Protein AF-A0A3R7ASJ8-F1 (afdb_monomer)

InterPro domains:
  IPR029063 S-adenosyl-L-methionine-dependent methyltransferase superfamily [SSF53335] (24-170)
  IPR050602 Malonyl-ACP O-Methyltransferase [PTHR13090] (105-244)

Sequence (247 aa):
MKRTQKNNVAALADSKEFEYLREEVAKRLVDRLQDIDRDFPSALDLGAGSGHVFKSLAQDAGLGGITHLVQMEAAERLLLRDADTDEDKQLVANCTALDHIYVSAFILADQERQGGIMPHISPFLNVPDTGNLLQGAGFSLPTVDTDYITVEYPNAFSVMEHLRGMGENHAPFAPSSGHVSRDVLLATAAIYQAMFGNEDGSVPVTFQVIYFIGWSPHQSQQKPKARGSATVSLKDLPTVHHSCQRK

Radius of gyration: 22.45 Å; Cα contacts (8 Å, |Δi|>4): 337; chains: 1; bounding box: 50×42×69 Å

Structure (mmCIF, N/CA/C/O backbone):
data_AF-A0A3R7ASJ8-F1
#
_entry.id   AF-A0A3R7ASJ8-F1
#
loop_
_atom_site.group_PDB
_atom_site.id
_atom_site.type_symbol
_atom_site.label_atom_id
_atom_site.label_alt_id
_atom_site.label_comp_id
_atom_site.label_asym_id
_atom_site.label_entity_id
_atom_site.label_seq_id
_atom_site.pdbx_PDB_ins_code
_atom_site.Cartn_x
_atom_site.Cartn_y
_atom_site.Cartn_z
_atom_site.occupancy
_atom_site.B_iso_or_equiv
_atom_site.auth_seq_id
_atom_site.auth_comp_id
_atom_site.auth_asym_id
_atom_site.auth_atom_id
_atom_site.pdbx_PDB_model_num
ATOM 1 N N . MET A 1 1 ? 10.922 7.883 13.248 1.00 73.00 1 MET A N 1
ATOM 2 C CA . MET A 1 1 ? 9.596 7.450 13.741 1.00 73.00 1 MET A CA 1
ATOM 3 C C . MET A 1 1 ? 9.019 6.282 12.934 1.00 73.00 1 MET A C 1
ATOM 5 O O . MET A 1 1 ? 8.959 5.204 13.508 1.00 73.00 1 MET A O 1
ATOM 9 N N . LYS A 1 2 ? 8.716 6.408 11.624 1.00 78.81 2 LYS A N 1
ATOM 10 C CA . LYS A 1 2 ? 8.230 5.277 10.782 1.00 78.81 2 LYS A CA 1
ATOM 11 C C . LYS A 1 2 ? 9.078 3.989 10.882 1.00 78.81 2 LYS A C 1
ATOM 13 O O . LYS A 1 2 ? 8.510 2.930 11.125 1.00 78.81 2 LYS A O 1
ATOM 18 N N . ARG A 1 3 ? 10.424 4.072 10.825 1.00 82.31 3 ARG A N 1
ATOM 19 C CA . ARG A 1 3 ? 11.338 2.922 11.083 1.00 82.31 3 ARG A CA 1
ATOM 20 C C . ARG A 1 3 ? 11.004 2.189 12.386 1.00 82.31 3 ARG A C 1
ATOM 22 O O . ARG A 1 3 ? 10.956 0.968 12.406 1.00 82.31 3 ARG A O 1
ATOM 29 N N . THR A 1 4 ? 10.758 2.930 13.466 1.00 83.88 4 THR A N 1
ATOM 30 C CA . THR A 1 4 ? 10.419 2.378 14.784 1.00 83.88 4 THR A CA 1
ATOM 31 C C . THR A 1 4 ? 9.052 1.696 14.771 1.00 83.88 4 THR A C 1
ATOM 33 O O . THR A 1 4 ? 8.928 0.601 15.297 1.00 83.88 4 THR A O 1
ATOM 36 N N . GLN A 1 5 ? 8.041 2.298 14.134 1.00 83.00 5 GLN A N 1
ATOM 37 C CA . GLN A 1 5 ? 6.698 1.710 14.025 1.00 83.00 5 GLN A CA 1
ATOM 38 C C . GLN A 1 5 ? 6.725 0.375 13.268 1.00 83.00 5 GLN A C 1
ATOM 40 O O . GLN A 1 5 ? 6.252 -0.627 13.797 1.00 83.00 5 GLN A O 1
ATOM 45 N N . LYS A 1 6 ? 7.365 0.334 12.092 1.00 83.31 6 LYS A N 1
ATOM 46 C CA . LYS A 1 6 ? 7.562 -0.903 11.318 1.00 83.31 6 LYS A CA 1
ATOM 47 C C . LYS A 1 6 ? 8.409 -1.949 12.071 1.00 83.31 6 LYS A C 1
ATOM 49 O O . LYS A 1 6 ? 8.039 -3.116 12.100 1.00 83.31 6 LYS A O 1
ATOM 54 N N . ASN A 1 7 ? 9.491 -1.543 12.749 1.00 84.69 7 ASN A N 1
ATOM 55 C CA . ASN A 1 7 ? 10.301 -2.447 13.587 1.00 84.69 7 ASN A CA 1
ATOM 56 C C . ASN A 1 7 ? 9.540 -3.009 14.803 1.00 84.69 7 ASN A C 1
ATOM 58 O O . ASN A 1 7 ? 9.908 -4.074 15.296 1.00 84.69 7 ASN A O 1
ATOM 62 N N . ASN A 1 8 ? 8.539 -2.288 15.319 1.00 87.25 8 ASN A N 1
ATOM 63 C CA . ASN A 1 8 ? 7.680 -2.764 16.404 1.00 87.25 8 ASN A CA 1
ATOM 64 C C . ASN A 1 8 ? 6.630 -3.748 15.875 1.00 87.25 8 ASN A C 1
ATOM 66 O O . ASN A 1 8 ? 6.397 -4.771 16.505 1.00 87.25 8 ASN A O 1
ATOM 70 N N . VAL A 1 9 ? 6.054 -3.468 14.701 1.00 86.56 9 VAL A N 1
ATOM 71 C CA . VAL A 1 9 ? 5.153 -4.385 13.985 1.00 86.56 9 VAL A CA 1
ATOM 72 C C . VAL A 1 9 ? 5.829 -5.717 13.679 1.00 86.56 9 VAL A C 1
ATOM 74 O O . VAL A 1 9 ? 5.259 -6.759 13.967 1.00 86.56 9 VAL A O 1
ATOM 77 N N . ALA A 1 10 ? 7.074 -5.703 13.199 1.00 83.88 10 ALA A N 1
ATOM 78 C CA . ALA A 1 10 ? 7.834 -6.925 12.929 1.00 83.88 10 ALA A CA 1
ATOM 79 C C . ALA A 1 10 ? 8.085 -7.807 14.173 1.00 83.88 10 ALA A C 1
ATOM 81 O O . ALA A 1 10 ? 8.460 -8.965 14.029 1.00 83.88 10 ALA A O 1
ATOM 82 N N . ALA A 1 11 ? 7.896 -7.266 15.384 1.00 86.38 11 ALA A N 1
ATOM 83 C CA . ALA A 1 11 ? 8.018 -7.989 16.649 1.00 86.38 11 ALA A CA 1
ATOM 84 C C . ALA A 1 11 ? 6.667 -8.491 17.209 1.00 86.38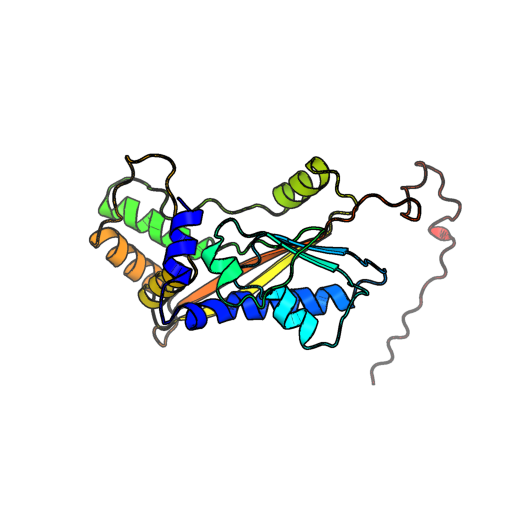 11 ALA A C 1
ATOM 86 O O . ALA A 1 11 ? 6.649 -9.095 18.282 1.00 86.38 11 ALA A O 1
ATOM 87 N N . LEU A 1 12 ? 5.547 -8.236 16.521 1.00 87.12 12 LEU A N 1
ATOM 88 C CA . LEU A 1 12 ? 4.237 -8.788 16.869 1.00 87.12 12 LEU A CA 1
ATOM 89 C C . LEU A 1 12 ? 4.141 -10.254 16.411 1.00 87.12 12 LEU A C 1
ATOM 91 O O . LEU A 1 12 ? 4.562 -10.598 15.302 1.00 87.12 12 LEU A O 1
ATOM 95 N N . ALA A 1 13 ? 3.583 -11.119 17.263 1.00 84.19 13 ALA A N 1
ATOM 96 C CA . ALA A 1 13 ? 3.477 -12.560 17.001 1.00 84.19 13 ALA A CA 1
ATOM 97 C C . ALA A 1 13 ? 2.525 -12.879 15.831 1.00 84.19 13 ALA A C 1
ATOM 99 O O . ALA A 1 13 ? 2.773 -13.790 15.047 1.00 84.19 13 ALA A O 1
ATOM 100 N N . ASP A 1 14 ? 1.484 -12.065 15.701 1.00 87.19 14 ASP A N 1
ATOM 101 C CA . ASP A 1 14 ? 0.441 -12.017 14.677 1.00 87.19 14 ASP A CA 1
ATOM 102 C C . ASP A 1 14 ? 0.830 -11.165 13.450 1.00 87.19 14 ASP A C 1
ATOM 104 O O . ASP A 1 14 ? 0.030 -10.989 12.538 1.00 87.19 14 ASP A O 1
ATOM 108 N N . SER A 1 15 ? 2.072 -10.659 13.361 1.00 83.62 15 SER A N 1
ATOM 109 C CA . SER A 1 15 ? 2.481 -9.707 12.305 1.00 83.62 15 SER A CA 1
ATOM 110 C C . SER A 1 15 ? 2.260 -10.178 10.861 1.00 83.62 15 SER A C 1
ATOM 112 O O . SER A 1 15 ? 2.167 -9.338 9.967 1.00 83.62 15 SER A O 1
ATOM 114 N N . LYS A 1 16 ? 2.160 -11.493 10.624 1.00 83.25 16 LYS A N 1
ATOM 115 C CA . LYS A 1 16 ? 1.872 -12.088 9.307 1.00 83.25 16 LYS A CA 1
ATOM 116 C C . LYS A 1 16 ? 0.404 -11.952 8.893 1.00 83.25 16 LYS A C 1
ATOM 118 O O . LYS A 1 16 ? 0.123 -11.850 7.704 1.00 83.25 16 LYS A O 1
ATOM 123 N N . GLU A 1 17 ? -0.530 -11.876 9.841 1.00 86.25 17 GLU A N 1
ATOM 124 C CA . GLU A 1 17 ? -1.967 -11.741 9.548 1.00 86.25 17 GLU A CA 1
ATOM 125 C C . GLU A 1 17 ? -2.293 -10.401 8.868 1.00 86.25 17 GLU A C 1
ATOM 127 O O . GLU A 1 17 ? -3.239 -10.304 8.090 1.00 86.25 17 GLU A O 1
ATOM 132 N N . PHE A 1 18 ? -1.454 -9.381 9.074 1.00 84.25 18 PHE A N 1
ATOM 133 C CA . PHE A 1 18 ? -1.598 -8.055 8.467 1.00 84.25 18 PHE A CA 1
ATOM 134 C C . PHE A 1 18 ? -0.903 -7.906 7.101 1.00 84.25 18 PHE A C 1
ATOM 136 O O . PHE A 1 18 ? -0.922 -6.820 6.523 1.00 84.25 18 PHE A O 1
ATOM 143 N N . GLU A 1 19 ? -0.275 -8.958 6.566 1.00 83.25 19 GLU A N 1
ATOM 144 C CA . GLU A 1 19 ? 0.537 -8.868 5.342 1.00 83.25 19 GLU A CA 1
ATOM 145 C C . GLU A 1 19 ? -0.196 -9.232 4.048 1.00 83.25 19 GLU A C 1
ATOM 147 O O . GLU A 1 19 ? 0.315 -8.917 2.974 1.00 83.25 19 GLU A O 1
ATOM 152 N N . TYR A 1 20 ? -1.407 -9.795 4.125 1.00 87.69 20 TYR A N 1
ATOM 153 C CA . TYR A 1 20 ? -2.207 -10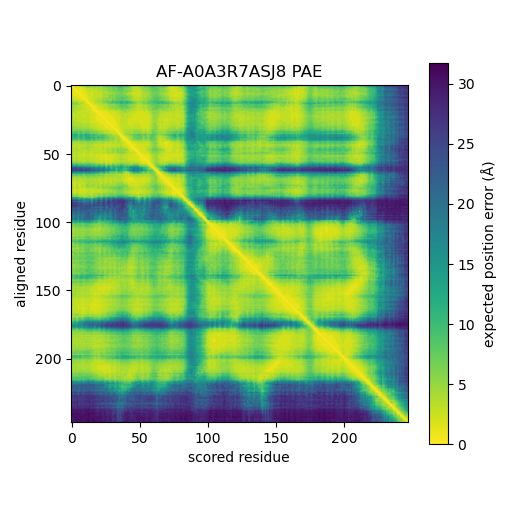.230 2.967 1.00 87.69 20 TYR A CA 1
ATOM 154 C C . TYR A 1 20 ? -2.291 -9.184 1.838 1.00 87.69 20 TYR A C 1
ATOM 156 O O . TYR A 1 20 ? -2.195 -9.528 0.662 1.00 87.69 20 TYR A O 1
ATOM 164 N N . LEU A 1 21 ? -2.410 -7.894 2.180 1.00 86.56 21 LEU A N 1
ATOM 165 C CA . LEU A 1 21 ? -2.448 -6.807 1.201 1.00 86.56 21 LEU A CA 1
ATOM 166 C C . LEU A 1 21 ? -1.102 -6.636 0.481 1.00 86.56 21 LEU A C 1
ATOM 168 O O . LEU A 1 21 ? -1.078 -6.422 -0.726 1.00 86.56 21 LEU A O 1
ATOM 172 N N . ARG A 1 22 ? 0.025 -6.745 1.197 1.00 84.81 22 ARG A N 1
ATOM 173 C CA . ARG A 1 22 ? 1.367 -6.664 0.596 1.00 84.81 22 ARG A CA 1
ATOM 174 C C . ARG A 1 22 ? 1.671 -7.889 -0.263 1.00 84.81 22 ARG A C 1
ATOM 176 O O . ARG A 1 22 ? 2.337 -7.747 -1.283 1.00 84.81 22 ARG A O 1
ATOM 183 N N . GLU A 1 23 ? 1.159 -9.060 0.107 1.00 85.56 23 GLU A N 1
ATOM 184 C CA . GLU A 1 23 ? 1.250 -10.273 -0.714 1.00 85.56 23 GLU A CA 1
ATOM 185 C C . GLU A 1 23 ? 0.422 -10.169 -2.001 1.00 85.56 23 GLU A C 1
ATOM 187 O O . GLU A 1 23 ? 0.916 -10.513 -3.072 1.00 85.56 23 GLU A O 1
ATOM 192 N N . GLU A 1 24 ? -0.808 -9.656 -1.926 1.00 87.31 24 GLU A N 1
ATOM 193 C CA . GLU A 1 24 ? -1.658 -9.400 -3.098 1.00 87.31 24 GLU A CA 1
ATOM 194 C C . GLU A 1 24 ? -1.024 -8.368 -4.045 1.00 87.31 24 GLU A C 1
ATOM 196 O O . GLU A 1 24 ? -0.948 -8.584 -5.255 1.00 87.31 24 GLU A O 1
ATOM 201 N N . VAL A 1 25 ? -0.482 -7.277 -3.494 1.00 86.81 25 VAL A N 1
ATOM 202 C CA . VAL A 1 25 ? 0.275 -6.268 -4.253 1.00 86.81 25 VAL A CA 1
ATOM 203 C C . VAL A 1 25 ? 1.530 -6.862 -4.898 1.00 86.81 25 VAL A C 1
ATOM 205 O O . VAL A 1 25 ? 1.834 -6.537 -6.044 1.00 86.81 25 VAL A O 1
ATOM 208 N N . ALA A 1 26 ? 2.253 -7.744 -4.202 1.00 84.56 26 ALA A N 1
ATOM 209 C CA . ALA A 1 26 ? 3.431 -8.406 -4.756 1.00 84.56 26 ALA A CA 1
ATOM 210 C C . ALA A 1 26 ? 3.075 -9.331 -5.930 1.00 84.56 26 ALA A C 1
ATOM 212 O O . ALA A 1 26 ? 3.748 -9.266 -6.956 1.00 84.56 26 ALA A O 1
ATOM 213 N N . LYS A 1 27 ? 1.993 -10.115 -5.827 1.00 85.44 27 LYS A N 1
ATOM 214 C CA . LYS A 1 27 ? 1.505 -10.972 -6.924 1.00 85.44 27 LYS A CA 1
ATOM 215 C C . LYS A 1 27 ? 1.146 -10.153 -8.162 1.00 85.44 27 LYS A C 1
ATOM 217 O O . LYS A 1 27 ? 1.620 -10.457 -9.250 1.00 85.44 27 LYS A O 1
ATOM 222 N N . ARG A 1 28 ? 0.379 -9.068 -7.991 1.00 86.50 28 ARG A N 1
ATOM 223 C CA . ARG A 1 28 ? 0.014 -8.153 -9.090 1.00 86.50 28 ARG A CA 1
ATOM 224 C C . ARG A 1 28 ? 1.222 -7.456 -9.707 1.00 86.50 28 ARG A C 1
ATOM 226 O O . ARG A 1 28 ? 1.245 -7.241 -10.913 1.00 86.50 28 ARG A O 1
ATOM 233 N N . LEU A 1 29 ? 2.229 -7.108 -8.905 1.00 83.81 29 LEU A N 1
ATOM 234 C CA . LEU A 1 29 ? 3.486 -6.582 -9.430 1.00 83.81 29 LEU A CA 1
ATOM 235 C C . LEU A 1 29 ? 4.223 -7.641 -10.262 1.00 83.81 29 LEU A C 1
ATOM 237 O O . LEU A 1 29 ? 4.677 -7.317 -11.352 1.00 83.81 29 LEU A O 1
ATOM 241 N N . VAL A 1 30 ? 4.321 -8.889 -9.790 1.00 80.75 30 VAL A N 1
ATOM 242 C CA . VAL A 1 30 ? 4.977 -9.978 -10.537 1.00 80.75 30 VAL A CA 1
ATOM 243 C C . VAL A 1 30 ? 4.252 -10.289 -11.845 1.00 80.75 30 VAL A C 1
ATOM 245 O O . VAL A 1 30 ? 4.917 -10.404 -12.867 1.00 80.75 30 VAL A O 1
ATOM 248 N N . ASP A 1 31 ? 2.920 -10.339 -11.843 1.00 82.44 31 ASP A N 1
ATOM 249 C CA . ASP A 1 31 ? 2.090 -10.482 -13.048 1.00 82.44 31 ASP A CA 1
ATOM 250 C C . ASP A 1 31 ? 2.413 -9.378 -14.078 1.00 82.44 31 ASP A C 1
ATOM 252 O O . ASP A 1 31 ? 2.842 -9.662 -15.195 1.00 82.44 31 ASP A O 1
ATOM 256 N N . ARG A 1 32 ? 2.400 -8.105 -13.654 1.00 80.44 32 ARG A N 1
ATOM 257 C CA . ARG A 1 32 ? 2.783 -6.952 -14.497 1.00 80.44 32 ARG A CA 1
ATOM 258 C C . ARG A 1 32 ? 4.242 -6.968 -14.969 1.00 80.44 32 ARG A C 1
ATOM 260 O O . ARG A 1 32 ? 4.552 -6.337 -15.977 1.00 80.44 32 ARG A O 1
ATOM 267 N N . LEU A 1 33 ? 5.153 -7.639 -14.258 1.00 77.44 33 LEU A N 1
ATOM 268 C CA . LEU A 1 33 ? 6.543 -7.817 -14.700 1.00 77.44 33 LEU A CA 1
ATOM 269 C C . LEU A 1 33 ? 6.665 -8.867 -15.821 1.00 77.44 33 LEU A C 1
ATOM 271 O O . LEU A 1 33 ? 7.632 -8.797 -16.578 1.00 77.44 33 LEU A O 1
ATOM 275 N N . GLN A 1 34 ? 5.710 -9.797 -15.968 1.00 75.88 34 GLN A N 1
ATOM 276 C CA . GLN A 1 34 ? 5.692 -10.782 -17.064 1.00 75.88 34 GLN A CA 1
ATOM 277 C C . GLN A 1 34 ? 5.370 -10.144 -18.420 1.00 75.88 34 GLN A C 1
ATOM 279 O O . GLN A 1 34 ? 5.918 -10.565 -19.437 1.00 75.88 34 GLN A O 1
ATOM 284 N N . ASP A 1 35 ? 4.543 -9.095 -18.433 1.00 76.06 35 ASP A N 1
ATOM 285 C CA . ASP A 1 35 ? 4.180 -8.338 -19.641 1.00 76.06 35 ASP A CA 1
ATOM 286 C C . ASP A 1 35 ? 5.341 -7.498 -20.220 1.00 76.06 35 ASP A C 1
ATOM 288 O O . ASP A 1 35 ? 5.222 -6.896 -21.294 1.00 76.06 35 ASP A O 1
ATOM 292 N N . ILE A 1 36 ? 6.477 -7.415 -19.520 1.00 74.62 36 ILE A N 1
ATOM 293 C CA . ILE A 1 36 ? 7.623 -6.599 -19.926 1.00 74.62 36 ILE A CA 1
ATOM 294 C C . ILE A 1 36 ? 8.529 -7.390 -20.879 1.00 74.62 36 ILE A C 1
ATOM 296 O O . ILE A 1 36 ? 9.395 -8.151 -20.456 1.00 74.62 36 ILE A O 1
ATOM 300 N N . ASP A 1 37 ? 8.390 -7.123 -22.181 1.00 69.6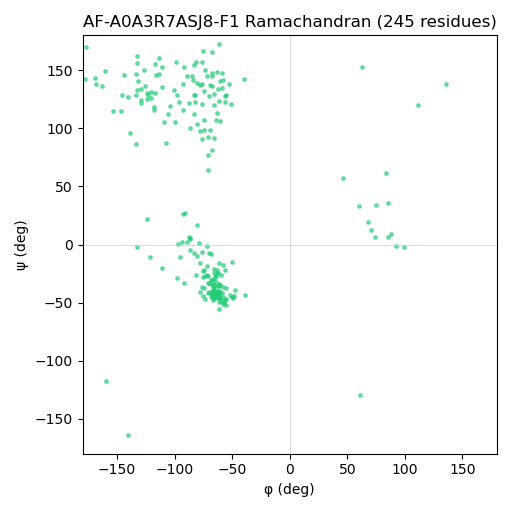9 37 ASP A N 1
ATOM 301 C CA . ASP A 1 37 ? 9.254 -7.642 -23.259 1.00 69.69 37 ASP A CA 1
ATOM 302 C C . ASP A 1 37 ? 10.661 -6.998 -23.246 1.00 69.69 37 ASP A C 1
ATOM 304 O O . ASP A 1 37 ? 11.042 -6.214 -24.125 1.00 69.69 37 ASP A O 1
ATOM 308 N N . ARG A 1 38 ? 11.425 -7.243 -22.173 1.00 70.00 38 ARG A N 1
ATOM 309 C CA . ARG A 1 38 ? 12.811 -6.787 -22.006 1.00 70.00 38 ARG A CA 1
ATOM 310 C C . ARG A 1 38 ? 13.526 -7.564 -20.902 1.00 70.00 38 ARG A C 1
ATOM 312 O O . ARG A 1 38 ? 13.008 -7.659 -19.801 1.00 70.00 38 ARG A O 1
ATOM 319 N N . ASP A 1 39 ? 14.770 -7.972 -21.146 1.00 69.06 39 ASP A N 1
ATOM 320 C CA . ASP A 1 39 ? 15.631 -8.549 -20.106 1.00 69.06 39 ASP A CA 1
ATOM 321 C C . ASP A 1 39 ? 16.157 -7.481 -19.126 1.00 69.06 39 ASP A C 1
ATOM 323 O O . ASP A 1 39 ? 16.709 -6.450 -19.539 1.00 69.06 39 ASP A O 1
ATOM 327 N N . PHE A 1 40 ? 16.057 -7.745 -17.819 1.00 73.25 40 PHE A N 1
ATOM 328 C CA . PHE A 1 40 ? 16.688 -6.944 -16.761 1.00 73.25 40 PHE A CA 1
ATOM 329 C C . PHE A 1 40 ? 17.283 -7.841 -15.662 1.00 73.25 40 PHE A C 1
ATOM 331 O O . PHE A 1 40 ? 16.593 -8.204 -14.714 1.00 73.25 40 PHE A O 1
ATOM 338 N N . PRO A 1 41 ? 18.593 -8.154 -15.716 1.00 72.69 41 PRO A N 1
ATOM 339 C CA . PRO A 1 41 ? 19.216 -9.076 -14.767 1.00 72.69 41 PRO A CA 1
ATOM 340 C C . PRO A 1 41 ? 19.301 -8.557 -13.324 1.00 72.69 41 PRO A C 1
ATOM 342 O O . PRO A 1 41 ? 19.664 -9.334 -12.445 1.00 72.69 41 PRO A O 1
ATOM 345 N N . SER A 1 42 ? 18.982 -7.289 -13.051 1.00 75.69 42 SER A N 1
ATOM 346 C CA . SER A 1 42 ? 19.097 -6.691 -11.715 1.00 75.69 42 SER A CA 1
ATOM 347 C C . SER A 1 42 ? 17.837 -5.919 -11.315 1.00 75.69 42 SER A C 1
ATOM 349 O O . SER A 1 42 ? 17.327 -5.109 -12.089 1.00 75.69 42 SER A O 1
ATOM 351 N N . ALA A 1 43 ? 17.371 -6.161 -10.087 1.00 78.12 43 ALA A N 1
ATOM 352 C CA . ALA A 1 43 ? 16.150 -5.633 -9.485 1.00 78.12 43 ALA A CA 1
ATOM 353 C C . ALA A 1 43 ? 16.400 -5.080 -8.053 1.00 78.12 43 ALA A C 1
ATOM 355 O O . ALA A 1 43 ? 17.348 -5.474 -7.372 1.00 78.12 43 ALA A O 1
ATOM 356 N N . LEU A 1 44 ? 15.562 -4.153 -7.564 1.00 78.81 44 LEU A N 1
ATOM 357 C CA . LEU A 1 44 ? 15.416 -3.810 -6.138 1.00 78.81 44 LEU A CA 1
ATOM 358 C C . LEU A 1 44 ? 13.965 -3.480 -5.848 1.00 78.81 44 LEU A C 1
ATOM 360 O O . LEU A 1 44 ? 13.268 -2.882 -6.658 1.00 78.81 44 LEU A O 1
ATOM 364 N N . ASP A 1 45 ? 13.591 -3.848 -4.644 1.00 80.31 45 ASP A N 1
ATOM 365 C CA . ASP A 1 45 ? 12.300 -3.727 -4.000 1.00 80.31 45 ASP A CA 1
ATOM 366 C C . ASP A 1 45 ? 12.412 -2.646 -2.899 1.00 80.31 45 ASP A C 1
ATOM 368 O O . ASP A 1 45 ? 13.087 -2.838 -1.880 1.00 80.31 45 ASP A O 1
ATOM 372 N N . LEU A 1 46 ? 11.856 -1.452 -3.146 1.00 79.69 46 LEU A N 1
ATOM 373 C CA . LEU A 1 46 ? 11.838 -0.332 -2.194 1.00 79.69 46 LEU A CA 1
ATOM 374 C C . LEU A 1 46 ? 10.612 -0.459 -1.288 1.00 79.69 46 LEU A C 1
ATOM 376 O O . LEU A 1 46 ? 9.479 -0.401 -1.745 1.00 79.69 46 LEU A O 1
ATOM 380 N N . GLY A 1 47 ? 10.834 -0.540 0.021 1.00 79.38 47 GLY A N 1
ATOM 381 C CA . GLY A 1 47 ? 9.761 -0.850 0.961 1.00 79.38 47 GLY A CA 1
ATOM 382 C C . GLY A 1 47 ? 9.368 -2.327 0.925 1.00 79.38 47 GLY A C 1
ATOM 383 O O . GLY A 1 47 ? 8.203 -2.639 1.153 1.00 79.38 47 GLY A O 1
ATOM 384 N N . ALA A 1 48 ? 10.344 -3.212 0.682 1.00 76.44 48 ALA A N 1
ATOM 385 C CA . ALA A 1 48 ? 10.192 -4.663 0.526 1.00 76.44 48 ALA A CA 1
ATOM 386 C C . ALA A 1 48 ? 9.394 -5.395 1.624 1.00 76.44 48 ALA A C 1
ATOM 388 O O . ALA A 1 48 ? 9.003 -6.554 1.449 1.00 76.44 48 ALA A O 1
ATOM 389 N N . GLY A 1 49 ? 9.160 -4.757 2.776 1.00 84.25 49 GLY A N 1
ATOM 390 C CA . GLY A 1 49 ? 8.490 -5.378 3.912 1.00 84.25 49 GLY A CA 1
ATOM 391 C C . GLY A 1 49 ? 9.287 -6.586 4.394 1.00 84.25 49 GLY A C 1
ATOM 392 O O . GLY A 1 49 ? 10.491 -6.471 4.592 1.00 84.25 49 GLY A O 1
ATOM 393 N N . SER A 1 50 ? 8.623 -7.732 4.546 1.00 82.94 50 SER A N 1
ATOM 394 C CA . SER A 1 50 ? 9.252 -9.027 4.847 1.00 82.94 50 SER A CA 1
ATOM 395 C C . SER A 1 50 ? 9.616 -9.824 3.583 1.00 82.94 50 SER A C 1
ATOM 397 O O . SER A 1 50 ? 9.628 -11.055 3.587 1.00 82.94 50 SER A O 1
ATOM 399 N N . GLY A 1 51 ? 9.870 -9.126 2.474 1.00 81.50 51 GLY A N 1
ATOM 400 C CA . GLY A 1 51 ? 10.347 -9.694 1.216 1.00 81.50 51 GLY A CA 1
ATOM 401 C C . GLY A 1 51 ? 9.258 -10.236 0.285 1.00 81.50 51 GLY A C 1
ATOM 402 O O . GLY A 1 51 ? 9.473 -11.241 -0.389 1.00 81.50 51 GLY A O 1
ATOM 403 N N . HIS A 1 52 ? 8.083 -9.600 0.239 1.00 84.38 52 HIS A N 1
ATOM 404 C CA . HIS A 1 52 ? 6.916 -10.111 -0.502 1.00 84.38 52 HIS A CA 1
ATOM 405 C C . HIS A 1 52 ? 7.173 -10.305 -2.005 1.00 84.38 52 HIS A C 1
ATOM 407 O O . HIS A 1 52 ? 6.780 -11.332 -2.558 1.00 84.38 52 HIS A O 1
ATOM 413 N N . VAL A 1 53 ? 7.863 -9.362 -2.660 1.00 82.50 53 VAL A N 1
ATOM 414 C CA . VAL A 1 53 ? 8.158 -9.447 -4.102 1.00 82.50 53 VAL A CA 1
ATOM 415 C C . VAL A 1 53 ? 9.117 -10.603 -4.392 1.00 82.50 53 VAL A C 1
ATOM 417 O O . VAL A 1 53 ? 8.851 -11.397 -5.288 1.00 82.50 53 VAL A O 1
ATOM 420 N N . PHE A 1 54 ? 10.173 -10.768 -3.585 1.00 81.62 54 PHE A N 1
ATOM 421 C CA . PHE A 1 54 ? 11.086 -11.916 -3.677 1.00 81.62 54 PHE A CA 1
ATOM 422 C C . PHE A 1 54 ? 10.351 -13.254 -3.527 1.00 81.62 54 PHE A C 1
ATOM 424 O O . PHE A 1 54 ? 10.487 -14.131 -4.377 1.00 81.62 54 PHE A O 1
ATOM 431 N N . LYS A 1 55 ? 9.516 -13.390 -2.486 1.00 81.00 55 LYS A N 1
ATOM 432 C CA . LYS A 1 55 ? 8.719 -14.602 -2.233 1.00 81.00 55 LYS A CA 1
ATOM 433 C C . LYS A 1 55 ? 7.790 -14.946 -3.401 1.00 81.00 55 LYS A C 1
ATOM 435 O O . LYS A 1 55 ? 7.612 -16.127 -3.681 1.00 81.00 55 LYS A O 1
ATOM 440 N N . SER A 1 56 ? 7.212 -13.943 -4.067 1.00 81.12 56 SER A N 1
ATOM 441 C CA . SER A 1 56 ? 6.357 -14.142 -5.245 1.00 81.12 56 SER A CA 1
ATOM 442 C C . SER A 1 56 ? 7.179 -14.526 -6.485 1.00 81.12 56 SER A C 1
ATOM 444 O O . SER A 1 56 ? 6.865 -15.516 -7.133 1.00 81.12 56 SER A O 1
ATOM 446 N N . LEU A 1 57 ? 8.286 -13.827 -6.769 1.00 77.06 57 LEU A N 1
ATOM 447 C CA . LEU A 1 57 ? 9.189 -14.144 -7.891 1.00 77.06 57 LEU A CA 1
ATOM 448 C C . LEU A 1 57 ? 9.803 -15.553 -7.795 1.00 77.06 57 LEU A C 1
ATOM 450 O O . LEU A 1 57 ? 10.015 -16.210 -8.815 1.00 77.06 57 LEU A O 1
ATOM 454 N N . ALA A 1 58 ? 10.090 -16.016 -6.575 1.00 71.88 58 ALA A N 1
ATOM 455 C CA . ALA A 1 58 ? 10.655 -17.339 -6.319 1.00 71.88 58 ALA A CA 1
ATOM 456 C C . ALA A 1 58 ? 9.656 -18.489 -6.554 1.00 71.88 58 ALA A C 1
ATOM 458 O O . ALA A 1 58 ? 10.081 -19.604 -6.855 1.00 71.88 58 ALA A O 1
ATOM 459 N N . GLN A 1 59 ? 8.346 -18.237 -6.432 1.00 69.38 59 GLN A N 1
ATOM 460 C CA . GLN A 1 59 ? 7.306 -19.246 -6.678 1.00 69.38 59 GLN A CA 1
ATOM 461 C C . GLN A 1 59 ? 7.124 -19.521 -8.176 1.00 69.38 59 GLN A C 1
ATOM 463 O O . GLN A 1 59 ? 6.993 -20.678 -8.572 1.00 69.38 59 GLN A O 1
ATOM 468 N N . ASP A 1 60 ? 7.219 -18.482 -9.007 1.00 62.78 60 ASP A N 1
ATOM 469 C CA . ASP A 1 60 ? 6.952 -18.553 -10.449 1.00 62.78 60 ASP A CA 1
ATOM 470 C C . ASP A 1 60 ? 8.210 -18.829 -11.306 1.00 62.78 60 ASP A C 1
ATOM 472 O O . ASP A 1 60 ? 8.277 -18.486 -12.485 1.00 62.78 60 ASP A O 1
ATOM 476 N N . ALA A 1 61 ? 9.224 -19.478 -10.724 1.00 54.22 61 ALA A N 1
ATOM 477 C CA . ALA A 1 61 ? 10.420 -19.980 -11.414 1.00 54.22 61 ALA A CA 1
ATOM 478 C C . ALA A 1 61 ? 11.302 -18.931 -12.143 1.00 54.22 61 ALA A C 1
ATOM 480 O O . ALA A 1 61 ? 11.968 -19.263 -13.125 1.00 54.22 61 ALA A O 1
ATOM 481 N N . GLY A 1 62 ? 11.391 -17.698 -11.624 1.00 56.03 62 GLY A N 1
ATOM 482 C CA . GLY A 1 62 ? 12.390 -16.710 -12.069 1.00 56.03 62 GLY A CA 1
ATOM 483 C C . GLY A 1 62 ? 11.996 -15.926 -13.325 1.00 56.03 62 GLY A C 1
ATOM 484 O O . GLY A 1 62 ? 12.676 -15.974 -14.351 1.00 56.03 62 GLY A O 1
ATOM 485 N N . LEU A 1 63 ? 10.892 -15.185 -13.238 1.00 55.97 63 LEU A N 1
ATOM 486 C CA . LEU A 1 63 ? 10.339 -14.386 -14.336 1.00 55.97 63 LEU A CA 1
ATOM 487 C C . LEU A 1 63 ? 11.111 -13.078 -14.609 1.00 55.97 63 LEU A C 1
ATOM 489 O O . LEU A 1 63 ? 11.798 -12.535 -13.744 1.00 55.97 63 LEU A O 1
ATOM 493 N N . GLY A 1 64 ? 10.976 -12.556 -15.835 1.00 56.19 64 GLY A N 1
ATOM 494 C CA . GLY A 1 64 ? 11.537 -11.262 -16.264 1.00 56.19 64 GLY A CA 1
ATOM 495 C C . GLY A 1 64 ? 13.056 -11.235 -16.499 1.00 56.19 64 GLY A C 1
ATOM 496 O O . GLY A 1 64 ? 13.635 -10.171 -16.710 1.00 56.19 64 GLY A O 1
ATOM 497 N N . GLY A 1 65 ? 13.733 -12.387 -16.429 1.00 64.31 65 GLY A N 1
ATOM 498 C CA . GLY A 1 65 ? 15.192 -12.468 -16.574 1.00 64.31 65 GLY A CA 1
ATOM 499 C C . GLY A 1 65 ? 15.974 -11.883 -15.389 1.00 64.31 65 GLY A C 1
ATOM 500 O O . GLY A 1 65 ? 17.189 -11.701 -15.492 1.00 64.31 65 GLY A O 1
ATOM 501 N N . ILE A 1 66 ? 15.302 -11.600 -14.266 1.00 74.19 66 ILE A N 1
ATOM 502 C CA . ILE A 1 66 ? 15.922 -11.103 -13.033 1.00 74.19 66 ILE A CA 1
ATOM 503 C C . ILE A 1 66 ? 16.833 -12.195 -12.463 1.00 74.19 66 ILE A C 1
ATOM 505 O O . ILE A 1 66 ? 16.376 -13.282 -12.123 1.00 74.19 66 ILE A O 1
ATOM 509 N N . THR A 1 67 ? 18.126 -11.895 -12.322 1.00 71.62 67 THR A N 1
ATOM 510 C CA . THR A 1 67 ? 19.112 -12.809 -11.708 1.00 71.62 67 THR A CA 1
ATOM 511 C C . THR A 1 67 ? 19.622 -12.307 -10.361 1.00 71.62 67 THR A C 1
ATOM 513 O O . THR A 1 67 ? 20.111 -13.099 -9.564 1.00 71.62 67 THR A O 1
ATOM 516 N N . HIS A 1 68 ? 19.487 -11.007 -10.095 1.00 73.56 68 HIS A N 1
ATOM 517 C CA . HIS A 1 68 ? 19.899 -10.354 -8.859 1.00 73.56 68 HIS A CA 1
ATOM 518 C C . HIS A 1 68 ? 18.761 -9.447 -8.379 1.00 73.56 68 HIS A C 1
ATOM 520 O O . HIS A 1 68 ? 18.263 -8.625 -9.149 1.00 73.56 68 HIS A O 1
ATOM 526 N N . LEU A 1 69 ? 18.349 -9.573 -7.121 1.00 76.44 69 LEU A N 1
ATOM 527 C CA . LEU A 1 69 ? 17.354 -8.713 -6.481 1.00 76.44 69 LEU A CA 1
ATOM 528 C C . LEU A 1 69 ? 17.945 -8.217 -5.163 1.00 76.44 69 LEU A C 1
ATOM 530 O O . LEU A 1 69 ? 18.429 -9.027 -4.381 1.00 76.44 69 LEU A O 1
ATOM 534 N N . VAL A 1 70 ? 17.837 -6.919 -4.867 1.00 77.75 70 VAL A N 1
ATOM 535 C CA . VAL A 1 70 ? 18.002 -6.445 -3.482 1.00 77.75 70 VAL A CA 1
ATOM 536 C C . VAL A 1 70 ? 16.726 -5.887 -2.909 1.00 77.75 70 VAL A C 1
ATOM 538 O O . VAL A 1 70 ? 15.781 -5.554 -3.611 1.00 77.75 70 VAL A O 1
ATOM 541 N N . GLN A 1 71 ? 16.687 -5.815 -1.594 1.00 80.81 71 GLN A N 1
ATOM 542 C CA . GLN A 1 71 ? 15.507 -5.418 -0.862 1.00 80.81 71 GLN A CA 1
ATOM 543 C C . GLN A 1 71 ? 15.936 -4.325 0.107 1.00 80.81 71 GLN A C 1
ATOM 545 O O . GLN A 1 71 ? 16.868 -4.498 0.891 1.00 80.81 71 GLN A O 1
ATOM 550 N N . MET A 1 72 ? 15.311 -3.155 -0.005 1.00 81.94 72 MET A N 1
ATOM 551 C CA . MET A 1 72 ? 15.584 -2.009 0.853 1.00 81.94 72 MET A CA 1
ATOM 552 C C . MET A 1 72 ? 14.310 -1.680 1.603 1.00 81.94 72 MET A C 1
ATOM 554 O O . MET A 1 72 ? 13.307 -1.279 1.024 1.00 81.94 72 MET A O 1
ATOM 558 N N . GLU A 1 73 ? 14.371 -1.770 2.919 1.00 83.38 73 GLU A N 1
ATOM 559 C CA . GLU A 1 73 ? 13.308 -1.334 3.808 1.00 83.38 73 GLU A CA 1
ATOM 560 C C . GLU A 1 73 ? 13.946 -0.475 4.905 1.00 83.38 73 GLU A C 1
ATOM 562 O O . GLU A 1 73 ? 15.039 -0.754 5.395 1.00 83.38 73 GLU A O 1
ATOM 567 N N . ALA A 1 74 ? 13.272 0.608 5.292 1.00 80.06 74 ALA A N 1
ATOM 568 C CA . ALA A 1 74 ? 13.741 1.493 6.353 1.00 80.06 74 ALA A CA 1
ATOM 569 C C . ALA A 1 74 ? 13.749 0.792 7.724 1.00 80.06 74 ALA A C 1
ATOM 571 O O . ALA A 1 74 ? 14.422 1.243 8.652 1.00 80.06 74 ALA A O 1
ATOM 572 N N . ALA A 1 75 ? 12.977 -0.286 7.861 1.00 82.06 75 ALA A N 1
ATOM 573 C CA . ALA A 1 75 ? 12.839 -1.126 9.040 1.00 82.06 75 ALA A CA 1
ATOM 574 C C . ALA A 1 75 ? 13.521 -2.494 8.871 1.00 82.06 75 ALA A C 1
ATOM 576 O O . ALA A 1 75 ? 12.901 -3.490 8.522 1.00 82.06 75 ALA A O 1
ATOM 577 N N . GLU A 1 76 ? 14.805 -2.524 9.206 1.00 79.56 76 GLU A N 1
ATOM 578 C CA . GLU A 1 76 ? 15.669 -3.707 9.322 1.00 79.56 76 GLU A CA 1
ATOM 579 C C . GLU A 1 76 ? 15.001 -4.954 9.934 1.00 79.56 76 GLU A C 1
ATOM 581 O O . GLU A 1 76 ? 15.152 -6.041 9.390 1.00 79.56 76 GLU A O 1
ATOM 586 N N . ARG A 1 77 ? 14.216 -4.826 11.018 1.00 82.56 77 ARG A N 1
ATOM 587 C CA . ARG A 1 77 ? 13.543 -5.993 11.624 1.00 82.56 77 ARG A CA 1
ATOM 588 C C . ARG A 1 77 ? 12.409 -6.544 10.776 1.00 82.56 77 ARG A C 1
ATOM 590 O O . ARG A 1 77 ? 12.087 -7.711 10.926 1.00 82.56 77 ARG A O 1
ATOM 597 N N . LEU A 1 78 ? 11.778 -5.708 9.952 1.00 82.50 78 LEU A N 1
ATOM 598 C CA . LEU A 1 78 ? 10.737 -6.143 9.027 1.00 82.50 78 LEU A CA 1
ATOM 599 C C . LEU A 1 78 ? 11.376 -6.872 7.840 1.00 82.50 78 LEU A C 1
ATOM 601 O O . LEU A 1 78 ? 10.935 -7.966 7.510 1.00 82.50 78 LEU A O 1
ATOM 605 N N . LEU A 1 79 ? 12.467 -6.310 7.304 1.00 82.06 79 LEU A N 1
ATOM 606 C CA . LEU A 1 79 ? 13.265 -6.900 6.225 1.00 82.06 79 LEU A CA 1
ATOM 607 C C . LEU A 1 79 ? 13.814 -8.280 6.594 1.00 82.06 79 LEU A C 1
ATOM 609 O O . LEU A 1 79 ? 13.623 -9.247 5.867 1.00 82.06 79 LEU A O 1
ATOM 613 N N . LEU A 1 80 ? 14.458 -8.370 7.757 1.00 80.19 80 LEU A N 1
ATOM 614 C CA . LEU A 1 80 ? 15.128 -9.580 8.227 1.00 80.19 80 LEU A CA 1
ATOM 615 C C . LEU A 1 80 ? 14.203 -10.530 9.008 1.00 80.19 80 LEU A C 1
ATOM 617 O O . LEU A 1 80 ? 14.687 -11.510 9.565 1.00 80.19 80 LEU A O 1
ATOM 621 N N . ARG A 1 81 ? 12.886 -10.267 9.080 1.00 80.94 81 ARG A N 1
ATOM 622 C CA . ARG A 1 81 ? 11.949 -11.109 9.854 1.00 80.94 81 ARG A CA 1
ATOM 623 C C . ARG A 1 81 ? 11.860 -12.534 9.304 1.00 80.94 81 ARG A C 1
ATOM 625 O O . ARG A 1 81 ? 11.782 -13.486 10.071 1.00 80.94 81 ARG A O 1
ATOM 632 N N . ASP A 1 82 ? 11.847 -12.638 7.978 1.00 75.12 82 ASP A N 1
ATOM 633 C CA . ASP A 1 82 ? 11.665 -13.879 7.223 1.00 75.12 82 ASP A CA 1
ATOM 634 C C . ASP A 1 82 ? 12.836 -14.119 6.242 1.00 75.12 82 ASP A C 1
ATOM 636 O O . ASP A 1 82 ? 12.659 -14.798 5.234 1.00 75.12 82 ASP A O 1
ATOM 640 N N . ALA A 1 83 ? 14.001 -13.506 6.480 1.00 65.56 83 ALA A N 1
ATOM 641 C CA . ALA A 1 83 ? 15.146 -13.612 5.580 1.00 65.56 83 ALA A CA 1
ATOM 642 C C . ALA A 1 83 ? 15.944 -14.900 5.834 1.00 65.56 83 ALA A C 1
ATOM 644 O O . ALA A 1 83 ? 16.478 -15.092 6.928 1.00 65.56 83 ALA A O 1
ATOM 645 N N . ASP A 1 84 ? 16.090 -15.726 4.798 1.00 57.66 84 ASP A N 1
ATOM 646 C CA . ASP A 1 84 ? 17.197 -16.679 4.706 1.00 57.66 84 ASP A CA 1
ATOM 647 C C . ASP A 1 84 ? 18.474 -15.913 4.312 1.00 57.66 84 ASP A C 1
ATOM 649 O O . ASP A 1 84 ? 18.439 -14.991 3.496 1.00 57.66 84 ASP A O 1
ATOM 653 N N . THR A 1 85 ? 19.604 -16.236 4.941 1.00 40.28 85 THR A N 1
ATOM 654 C CA . T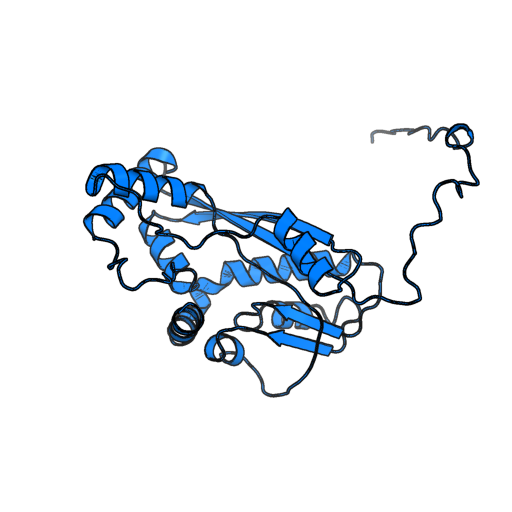HR A 1 85 ? 20.825 -15.419 4.873 1.00 40.28 85 THR A CA 1
ATOM 655 C C . THR A 1 85 ? 21.644 -15.643 3.598 1.00 40.28 85 THR A C 1
ATOM 657 O O . THR A 1 85 ? 22.396 -16.612 3.548 1.00 40.28 85 THR A O 1
ATOM 660 N N . ASP A 1 86 ? 21.579 -14.707 2.647 1.00 38.88 86 ASP A N 1
ATOM 661 C CA . ASP A 1 86 ? 22.671 -14.342 1.720 1.00 38.88 86 ASP A CA 1
ATOM 662 C C . ASP A 1 86 ? 22.418 -12.931 1.119 1.00 38.88 86 ASP A C 1
ATOM 664 O O . ASP A 1 86 ? 21.270 -12.498 1.003 1.00 38.88 86 ASP A O 1
ATOM 668 N N . GLU A 1 87 ? 23.473 -12.166 0.793 1.00 41.78 87 GLU A N 1
ATOM 669 C CA . GLU A 1 87 ? 23.405 -10.708 0.509 1.00 41.78 87 GLU A CA 1
ATOM 670 C C . GLU A 1 87 ? 23.661 -10.302 -0.980 1.00 41.78 87 GLU A C 1
ATOM 672 O O . GLU A 1 87 ? 24.454 -10.947 -1.659 1.00 41.78 87 GLU A O 1
ATOM 677 N N . ASP A 1 88 ? 23.075 -9.153 -1.413 1.00 35.03 88 ASP A N 1
ATOM 678 C CA . ASP A 1 88 ? 23.493 -8.157 -2.465 1.00 35.03 88 ASP A CA 1
ATOM 679 C C . ASP A 1 88 ? 22.765 -7.914 -3.856 1.00 35.03 88 ASP A C 1
ATOM 681 O O . ASP A 1 88 ? 22.816 -8.728 -4.767 1.00 35.03 88 ASP A O 1
ATOM 685 N N . LYS A 1 89 ? 22.292 -6.642 -4.047 1.00 36.00 89 LYS A N 1
ATOM 686 C CA . LYS A 1 89 ? 22.138 -5.683 -5.224 1.00 36.00 89 LYS A CA 1
ATOM 687 C C . LYS A 1 89 ? 21.220 -5.984 -6.481 1.00 36.00 89 LYS A C 1
ATOM 689 O O . LYS A 1 89 ? 21.096 -7.132 -6.856 1.00 36.00 89 LYS A O 1
ATOM 694 N N . GLN A 1 90 ? 20.614 -5.054 -7.290 1.00 28.88 90 GLN A N 1
ATOM 695 C CA . GLN A 1 90 ? 19.946 -3.713 -7.116 1.00 28.88 90 GLN A CA 1
ATOM 696 C C . GLN A 1 90 ? 19.155 -3.136 -8.383 1.00 28.88 90 GLN A C 1
ATOM 698 O O . GLN A 1 90 ? 19.648 -3.246 -9.501 1.00 28.88 90 GLN A O 1
ATOM 703 N N . LEU A 1 91 ? 17.990 -2.445 -8.203 1.00 36.47 91 LEU A N 1
ATOM 704 C CA . LEU A 1 91 ? 17.150 -1.534 -9.090 1.00 36.47 91 LEU A CA 1
ATOM 705 C C . LEU A 1 91 ? 16.161 -0.575 -8.296 1.00 36.47 91 LEU A C 1
ATOM 707 O O . LEU A 1 91 ? 16.723 0.200 -7.536 1.00 36.47 91 LEU A O 1
ATOM 711 N N . VAL A 1 92 ? 14.788 -0.597 -8.387 1.00 34.88 92 VAL A N 1
ATOM 712 C CA . VAL A 1 92 ? 13.745 0.140 -7.542 1.00 34.88 92 VAL A CA 1
ATOM 713 C C . VAL A 1 92 ? 12.248 -0.340 -7.730 1.00 34.88 92 VAL A C 1
ATOM 715 O O . VAL A 1 92 ? 11.857 -0.422 -8.891 1.00 34.88 92 VAL A O 1
ATOM 718 N N . ALA A 1 93 ? 11.394 -0.490 -6.662 1.00 32.75 93 ALA A N 1
ATOM 719 C CA . ALA A 1 93 ? 9.892 -0.285 -6.631 1.00 32.75 93 ALA A CA 1
ATOM 720 C C . ALA A 1 93 ? 9.157 -0.475 -5.252 1.00 32.75 93 ALA A C 1
ATOM 722 O O . ALA A 1 93 ? 9.471 -1.439 -4.568 1.00 32.75 93 ALA A O 1
ATOM 723 N N . ASN A 1 94 ? 8.131 0.363 -4.945 1.00 36.84 94 ASN A N 1
ATOM 724 C CA . ASN A 1 94 ? 6.834 0.119 -4.222 1.00 36.84 94 ASN A CA 1
ATOM 725 C C . ASN A 1 94 ? 6.390 1.176 -3.154 1.00 36.84 94 ASN A C 1
ATOM 727 O O . ASN A 1 94 ? 7.178 1.686 -2.357 1.00 36.84 94 ASN A O 1
ATOM 731 N N . CYS A 1 95 ? 5.092 1.525 -3.142 1.00 36.97 95 CYS A N 1
ATOM 732 C CA . CYS A 1 95 ? 4.436 2.412 -2.167 1.00 36.97 95 CYS A CA 1
ATOM 733 C C . CYS A 1 95 ? 2.934 2.080 -2.040 1.00 36.97 95 CYS A C 1
ATOM 735 O O . CYS A 1 95 ? 2.156 2.292 -2.969 1.00 36.97 95 CYS A O 1
ATOM 737 N N . THR A 1 96 ? 2.506 1.613 -0.864 1.00 40.53 96 THR A N 1
ATOM 738 C CA . THR A 1 96 ? 1.083 1.451 -0.525 1.00 40.53 96 THR A CA 1
ATOM 739 C C . THR A 1 96 ? 0.506 2.779 -0.034 1.00 40.53 96 THR A C 1
ATOM 741 O O . THR A 1 96 ? 0.868 3.230 1.057 1.00 40.53 96 THR A O 1
ATOM 744 N N . ALA A 1 97 ? -0.399 3.395 -0.800 1.00 42.19 97 ALA A N 1
ATOM 745 C CA . ALA A 1 97 ? -1.162 4.554 -0.349 1.00 42.19 97 ALA A CA 1
ATOM 746 C C . ALA A 1 97 ? -2.496 4.109 0.274 1.00 42.19 97 ALA A C 1
ATOM 748 O O . ALA A 1 97 ? -3.184 3.207 -0.210 1.00 42.19 97 ALA A O 1
ATOM 749 N N . LEU A 1 98 ? -2.850 4.748 1.386 1.00 52.84 98 LEU A N 1
ATOM 750 C CA . LEU A 1 98 ? -4.147 4.574 2.033 1.00 52.84 98 LEU A CA 1
ATOM 751 C C . LEU A 1 98 ? -5.131 5.614 1.501 1.00 52.84 98 LEU A C 1
ATOM 753 O O . LEU A 1 98 ? -4.727 6.674 1.038 1.00 52.84 98 LEU A O 1
ATOM 757 N N . ASP A 1 99 ? -6.415 5.289 1.536 1.00 54.41 99 ASP A N 1
ATOM 758 C CA . ASP A 1 99 ? -7.437 6.048 0.821 1.00 54.41 99 ASP A CA 1
ATOM 759 C C . ASP A 1 99 ? -7.944 7.300 1.571 1.00 54.41 99 ASP A C 1
ATOM 761 O O . ASP A 1 99 ? -7.931 7.407 2.802 1.00 54.41 99 ASP A O 1
ATOM 765 N N . HIS A 1 100 ? -8.429 8.261 0.785 1.00 58.44 100 HIS A N 1
ATOM 766 C CA . HIS A 1 100 ? -8.957 9.562 1.185 1.00 58.44 100 HIS A CA 1
ATOM 767 C C . HIS A 1 100 ? -10.228 9.480 2.044 1.00 58.44 100 HIS A C 1
ATOM 769 O O . HIS A 1 100 ? -10.494 10.385 2.844 1.00 58.44 100 HIS A O 1
ATOM 775 N N . ILE A 1 101 ? -11.018 8.411 1.898 1.00 64.88 101 ILE A N 1
ATOM 776 C CA . ILE A 1 101 ? -12.295 8.231 2.606 1.00 64.88 101 ILE A CA 1
ATOM 777 C C . ILE A 1 101 ? -12.068 8.224 4.128 1.00 64.88 101 ILE A C 1
ATOM 779 O O . ILE A 1 101 ? -12.727 8.952 4.874 1.00 64.88 101 ILE A O 1
ATOM 783 N N . TYR A 1 102 ? -11.060 7.480 4.585 1.00 76.81 102 TYR A N 1
ATOM 784 C CA . TYR A 1 102 ? -10.701 7.375 6.001 1.00 76.81 102 TYR A CA 1
ATOM 785 C C . TYR A 1 102 ? -10.135 8.694 6.574 1.00 76.81 102 TYR A C 1
ATOM 787 O O . TYR A 1 102 ? -10.370 9.029 7.736 1.00 76.81 102 TYR A O 1
ATOM 795 N N . VAL A 1 103 ? -9.464 9.502 5.741 1.00 80.25 103 VAL A N 1
ATOM 796 C CA . VAL A 1 103 ? -9.009 10.859 6.107 1.00 80.25 103 VAL A CA 1
ATOM 797 C C . VAL A 1 103 ? -10.189 11.788 6.386 1.00 80.25 103 VAL A C 1
ATOM 799 O O . VAL A 1 103 ? -10.169 12.541 7.359 1.00 80.25 103 VAL A O 1
ATOM 802 N N . SER A 1 104 ? -11.231 11.717 5.557 1.00 83.88 104 SER A N 1
ATOM 803 C CA . SER A 1 104 ? -12.405 12.589 5.674 1.00 83.88 104 SER A CA 1
ATOM 804 C C . SER A 1 104 ? -13.143 12.376 7.000 1.00 83.88 104 SER A C 1
ATOM 806 O O . SER A 1 104 ? -13.491 13.351 7.665 1.00 83.88 104 SER A O 1
ATOM 808 N N . ALA A 1 105 ? -13.302 11.121 7.437 1.00 87.50 105 ALA A N 1
ATOM 809 C CA . ALA A 1 105 ? -13.920 10.805 8.727 1.00 87.50 105 ALA A CA 1
ATOM 810 C C . ALA A 1 105 ? -13.130 11.380 9.919 1.00 87.50 105 ALA A C 1
ATOM 812 O O . ALA A 1 105 ? -13.728 11.930 10.842 1.00 87.50 105 ALA A O 1
ATOM 813 N N . PHE A 1 106 ? -11.793 11.323 9.876 1.00 87.06 106 PHE A N 1
ATOM 814 C CA . PHE A 1 106 ? -10.936 11.911 10.911 1.00 87.06 106 PHE A CA 1
ATOM 815 C C . PHE A 1 106 ? -11.013 13.439 10.967 1.00 87.06 106 PHE A C 1
ATOM 817 O O . PHE A 1 106 ? -11.090 14.006 12.056 1.00 87.06 106 PHE A O 1
ATOM 824 N N . ILE A 1 107 ? -11.022 14.109 9.809 1.00 88.94 107 ILE A N 1
ATOM 825 C CA . ILE A 1 107 ? -11.151 15.573 9.738 1.00 88.94 107 ILE A CA 1
ATOM 826 C C . ILE A 1 107 ? -12.487 16.021 10.347 1.00 88.94 107 ILE A C 1
ATOM 828 O O . ILE A 1 107 ? -12.515 16.969 11.130 1.00 88.94 107 ILE A O 1
ATOM 832 N N . LEU A 1 108 ? -13.583 15.323 10.032 1.00 90.62 108 LEU A N 1
ATOM 833 C CA . LEU A 1 108 ? -14.903 15.614 10.600 1.00 90.62 108 LEU A CA 1
ATOM 834 C C . LEU A 1 108 ? -14.943 15.367 12.118 1.00 90.62 108 LEU A C 1
ATOM 836 O O . LEU A 1 108 ? -15.496 16.186 12.852 1.00 90.62 108 LEU A O 1
ATOM 840 N N . ALA A 1 109 ? -14.314 14.291 12.600 1.00 90.81 109 ALA A N 1
ATOM 841 C CA . ALA A 1 109 ? -14.226 13.989 14.028 1.00 90.81 109 ALA A CA 1
ATOM 842 C C . ALA A 1 109 ? -13.438 15.053 14.817 1.00 90.81 109 ALA A C 1
ATOM 844 O O . ALA A 1 109 ? -13.879 15.463 15.891 1.00 90.81 109 ALA A O 1
ATOM 845 N N . ASP A 1 110 ? -12.313 15.552 14.296 1.00 89.50 110 ASP A N 1
ATOM 846 C CA . ASP A 1 110 ? -11.578 16.658 14.931 1.00 89.50 110 ASP A CA 1
ATOM 847 C C . ASP A 1 110 ? -12.380 17.961 14.940 1.00 89.50 110 ASP A C 1
ATOM 849 O O . ASP A 1 110 ? -12.393 18.671 15.950 1.00 89.50 110 ASP A O 1
ATOM 853 N N . GLN A 1 111 ? -13.067 18.277 13.839 1.00 91.12 111 GLN A N 1
ATOM 854 C CA . GLN A 1 111 ? -13.896 19.479 13.750 1.00 91.12 111 GLN A CA 1
ATOM 855 C C . GLN A 1 111 ? -15.038 19.438 14.768 1.00 91.12 111 GLN A C 1
ATOM 857 O O . GLN A 1 111 ? -15.272 20.428 15.459 1.00 91.12 111 GLN A O 1
ATOM 862 N N . GLU A 1 112 ? -15.705 18.291 14.911 1.00 90.38 112 GLU A N 1
ATOM 863 C CA . GLU A 1 112 ? -16.803 18.108 15.864 1.00 90.38 112 GLU A CA 1
ATOM 864 C C . GLU A 1 112 ? -16.320 18.083 17.327 1.00 90.38 112 GLU A C 1
ATOM 866 O O . GLU A 1 112 ? -16.968 18.657 18.203 1.00 90.38 112 GLU A O 1
ATOM 871 N N . ARG A 1 113 ? -15.194 17.413 17.617 1.00 90.81 113 ARG A N 1
ATOM 872 C CA . ARG A 1 113 ? -14.762 17.115 18.999 1.00 90.81 113 ARG A CA 1
ATOM 873 C C . ARG A 1 113 ? -13.725 18.081 19.560 1.00 90.81 113 ARG A C 1
ATOM 875 O O . ARG A 1 113 ? -13.675 18.259 20.775 1.00 90.81 113 ARG A O 1
ATOM 882 N N . GLN A 1 114 ? -12.891 18.678 18.712 1.00 85.44 114 GLN A N 1
ATOM 883 C CA . GLN A 1 114 ? -11.788 19.561 19.114 1.00 85.44 114 GLN A CA 1
ATOM 884 C C . GLN A 1 114 ? -11.888 20.974 18.515 1.00 85.44 114 GLN A C 1
ATOM 886 O O . GLN A 1 114 ? -11.146 21.859 18.937 1.00 85.44 114 GLN A O 1
ATOM 891 N N . GLY A 1 115 ? -12.789 21.212 17.552 1.00 83.81 115 GLY A N 1
ATOM 892 C CA . GLY A 1 115 ? -12.931 22.510 16.878 1.00 83.81 115 GLY A CA 1
ATOM 893 C C . GLY A 1 115 ? -11.740 22.878 15.983 1.00 83.81 115 GLY A C 1
ATOM 894 O O . GLY A 1 115 ? -11.539 24.052 15.673 1.00 83.81 115 GLY A O 1
ATOM 895 N N . GLY A 1 116 ? -10.934 21.888 15.590 1.00 85.31 116 GLY A N 1
ATOM 896 C CA . GLY A 1 116 ? -9.724 22.051 14.785 1.00 85.31 116 GLY A CA 1
ATOM 897 C C . GLY A 1 116 ? -9.572 20.929 13.759 1.00 85.31 116 GLY A C 1
ATOM 898 O O . GLY A 1 116 ? -10.528 20.221 13.464 1.00 85.31 116 GLY A O 1
ATOM 899 N N . ILE A 1 117 ? -8.369 20.777 13.203 1.00 85.44 117 ILE A N 1
ATOM 900 C CA . ILE A 1 117 ? -7.995 19.648 12.338 1.00 85.44 117 ILE A CA 1
ATOM 901 C C . ILE A 1 117 ? -6.564 19.244 12.696 1.00 85.44 117 ILE A C 1
ATOM 903 O O . ILE A 1 117 ? -5.669 20.093 12.681 1.00 85.44 117 ILE A O 1
ATOM 907 N N . MET A 1 118 ? -6.339 17.965 12.987 1.00 79.25 118 MET A N 1
ATOM 908 C CA . MET A 1 118 ? -5.023 17.370 13.206 1.00 79.25 118 MET A CA 1
ATOM 909 C C . MET A 1 118 ? -4.687 16.366 12.088 1.00 79.25 118 MET A C 1
ATOM 911 O O . MET A 1 118 ? -5.565 15.692 11.547 1.00 79.25 118 MET A O 1
ATOM 915 N N . PRO A 1 119 ? -3.403 16.233 11.709 1.00 76.81 119 PRO A N 1
ATOM 916 C CA . PRO A 1 119 ? -2.982 15.240 10.730 1.00 76.81 119 PRO A CA 1
ATOM 917 C C . PRO A 1 119 ? -2.940 13.842 11.369 1.00 76.81 119 PRO A C 1
ATOM 919 O O . PRO A 1 119 ? -1.915 13.422 11.896 1.00 76.81 119 PRO A O 1
ATOM 922 N N . HIS A 1 120 ? -4.044 13.094 11.302 1.00 78.62 120 HIS A N 1
ATOM 923 C CA . HIS A 1 120 ? -4.120 11.712 11.824 1.00 78.62 120 HIS A CA 1
ATOM 924 C C . HIS A 1 120 ? -3.535 10.642 10.898 1.00 78.62 120 HIS A C 1
ATOM 926 O O . HIS A 1 120 ? -3.405 9.485 11.294 1.00 78.62 120 HIS A O 1
ATOM 932 N N . ILE A 1 121 ? -3.199 11.006 9.658 1.00 77.62 121 ILE A N 1
ATOM 933 C CA . ILE A 1 121 ? -2.712 10.111 8.599 1.00 77.62 121 ILE A CA 1
ATOM 934 C C . ILE A 1 121 ? -1.486 10.766 7.948 1.00 77.62 121 ILE A C 1
ATOM 936 O O . ILE A 1 121 ? -1.340 11.989 7.953 1.00 77.62 121 ILE A O 1
ATOM 940 N N . SER A 1 122 ? -0.509 9.973 7.504 1.00 76.56 122 SER A N 1
ATOM 941 C CA . SER A 1 122 ? 0.666 10.505 6.793 1.00 76.56 122 SER A CA 1
ATOM 942 C C . SER A 1 122 ? 0.276 10.965 5.379 1.00 76.56 122 SER A C 1
ATOM 944 O O . SER A 1 122 ? -0.576 10.323 4.772 1.00 76.56 122 SER A O 1
ATOM 946 N N . PRO A 1 123 ? 0.877 12.042 4.836 1.00 74.31 123 PRO A N 1
ATOM 947 C CA . PRO A 1 123 ? 0.552 12.515 3.492 1.00 74.31 123 PRO A CA 1
ATOM 948 C C . PRO A 1 123 ? 0.849 11.439 2.442 1.00 74.31 123 PRO A C 1
ATOM 950 O O . PRO A 1 123 ? 1.856 10.734 2.538 1.00 74.31 123 PRO A O 1
ATOM 953 N N . PHE A 1 124 ? -0.028 11.333 1.447 1.00 75.38 124 PHE A N 1
ATOM 954 C CA . PHE A 1 124 ? 0.097 10.372 0.356 1.00 75.38 124 PHE A CA 1
ATOM 955 C C . PHE A 1 124 ? 1.057 10.866 -0.730 1.00 75.38 124 PHE A C 1
ATOM 957 O O . PHE A 1 124 ? 1.287 12.066 -0.885 1.00 75.38 124 PHE A O 1
ATOM 964 N N . LEU A 1 125 ? 1.605 9.921 -1.491 1.00 75.25 125 LEU A N 1
ATOM 965 C CA . LEU A 1 125 ? 2.388 10.197 -2.688 1.00 75.25 125 LEU A CA 1
ATOM 966 C C . LEU A 1 125 ? 1.438 10.401 -3.876 1.00 75.25 125 LEU A C 1
ATOM 968 O O . LEU A 1 125 ? 0.595 9.543 -4.129 1.00 75.25 125 LEU A O 1
ATOM 972 N N . ASN A 1 126 ? 1.580 11.496 -4.626 1.00 79.19 126 ASN A N 1
ATOM 973 C CA . ASN A 1 126 ? 0.811 11.678 -5.858 1.00 79.19 126 ASN A CA 1
ATOM 974 C C . ASN A 1 126 ? 1.514 10.996 -7.040 1.00 79.19 126 ASN A C 1
ATOM 976 O O . ASN A 1 126 ? 2.736 11.059 -7.167 1.00 79.19 126 ASN A O 1
ATOM 980 N N . VAL A 1 127 ? 0.732 10.449 -7.974 1.00 80.25 127 VAL A N 1
ATOM 981 C CA . VAL A 1 127 ? 1.225 9.818 -9.216 1.00 80.25 127 VAL A CA 1
ATOM 982 C C . VAL A 1 127 ? 2.252 10.683 -9.989 1.00 80.25 127 VAL A C 1
ATOM 984 O O . VAL A 1 127 ? 3.286 10.138 -10.388 1.00 80.25 127 VAL A O 1
ATOM 987 N N . PRO A 1 128 ? 2.068 12.012 -10.176 1.00 82.56 128 PRO A N 1
ATOM 988 C CA . PRO A 1 128 ? 3.061 12.844 -10.867 1.00 82.56 128 PRO A CA 1
ATOM 989 C C . PRO A 1 128 ? 4.374 13.004 -10.090 1.00 82.56 128 PRO A C 1
ATOM 991 O O . PRO A 1 128 ? 5.446 13.045 -10.697 1.00 82.56 128 PRO A O 1
ATOM 994 N N . ASP A 1 129 ? 4.307 13.063 -8.757 1.00 84.06 129 ASP A N 1
ATOM 995 C CA . ASP A 1 129 ? 5.488 13.206 -7.902 1.00 84.06 129 ASP A CA 1
ATOM 996 C C . ASP A 1 129 ? 6.377 11.963 -8.013 1.00 84.06 129 ASP A C 1
ATOM 998 O O . ASP A 1 129 ? 7.594 12.089 -8.133 1.00 84.06 129 ASP A O 1
ATOM 1002 N N . THR A 1 130 ? 5.780 10.771 -8.103 1.00 79.56 130 THR A N 1
ATOM 1003 C CA . THR A 1 130 ? 6.482 9.505 -8.363 1.00 79.56 130 THR A CA 1
ATOM 1004 C C . THR A 1 130 ? 7.304 9.548 -9.657 1.00 79.56 130 THR A C 1
ATOM 1006 O O . THR A 1 130 ? 8.490 9.206 -9.662 1.00 79.56 130 THR A O 1
ATOM 1009 N N . GLY A 1 131 ? 6.706 10.020 -10.757 1.00 79.81 131 GLY A N 1
ATOM 1010 C CA . GLY A 1 131 ? 7.394 10.156 -12.046 1.00 79.81 131 GLY A CA 1
ATOM 1011 C C . GLY A 1 131 ? 8.514 11.203 -12.028 1.00 79.81 131 GLY A C 1
ATOM 1012 O O . GLY A 1 131 ? 9.555 11.014 -12.665 1.00 79.81 131 GLY A O 1
ATOM 1013 N N . ASN A 1 132 ? 8.338 12.288 -11.270 1.00 86.31 132 ASN A N 1
ATOM 1014 C CA . ASN A 1 132 ? 9.366 13.313 -11.067 1.00 86.31 132 ASN A CA 1
ATOM 1015 C C . ASN A 1 132 ? 10.529 12.798 -10.203 1.00 86.31 132 ASN A C 1
ATOM 1017 O O . ASN A 1 132 ? 11.687 13.057 -10.528 1.00 86.31 132 ASN A O 1
ATOM 1021 N N . LEU A 1 133 ? 10.242 12.032 -9.145 1.00 84.88 133 LEU A N 1
ATOM 1022 C CA . LEU A 1 133 ? 11.247 11.421 -8.270 1.00 84.88 133 LEU A CA 1
ATOM 1023 C C . LEU A 1 133 ? 12.127 10.419 -9.027 1.00 84.88 133 LEU A C 1
ATOM 1025 O O . LEU A 1 133 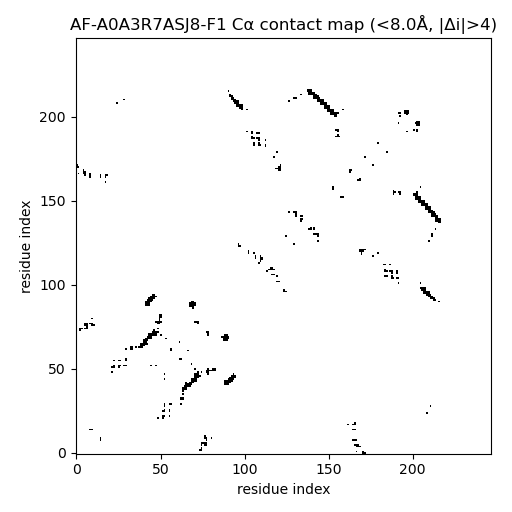? 13.349 10.483 -8.907 1.00 84.88 133 LEU A O 1
ATOM 1029 N N . LEU A 1 134 ? 11.537 9.549 -9.857 1.00 81.38 134 LEU A N 1
ATOM 1030 C CA . LEU A 1 134 ? 12.300 8.604 -10.682 1.00 81.38 134 LEU A CA 1
ATOM 1031 C C . LEU A 1 134 ? 13.236 9.318 -11.669 1.00 81.38 134 LEU A C 1
ATOM 1033 O O . LEU A 1 134 ? 14.415 8.973 -11.752 1.00 81.38 134 LEU A O 1
ATOM 1037 N N . GLN A 1 135 ? 12.746 10.344 -12.373 1.00 82.00 135 GLN A N 1
ATOM 1038 C CA . GLN A 1 135 ? 13.573 11.130 -13.300 1.00 82.00 135 GLN A CA 1
ATOM 1039 C C . GLN A 1 135 ? 14.664 11.925 -12.571 1.00 82.00 135 GLN A C 1
ATOM 1041 O O . GLN A 1 135 ? 15.802 11.972 -13.036 1.00 82.00 135 GLN A O 1
ATOM 1046 N N . GLY A 1 136 ? 14.352 12.503 -11.406 1.00 84.44 136 GLY A N 1
ATOM 1047 C CA . GLY A 1 136 ? 15.321 13.195 -10.552 1.00 84.44 136 GLY A CA 1
ATOM 1048 C C . GLY A 1 136 ? 16.413 12.271 -10.003 1.00 84.44 136 GLY A C 1
ATOM 1049 O O . GLY A 1 136 ? 17.559 12.692 -9.869 1.00 84.44 136 GLY A O 1
ATOM 1050 N N . ALA A 1 137 ? 16.086 10.999 -9.762 1.00 83.44 137 ALA A N 1
ATOM 1051 C CA . ALA A 1 137 ? 17.038 9.947 -9.405 1.00 83.44 137 ALA A CA 1
ATOM 1052 C C . ALA A 1 137 ? 17.820 9.376 -10.612 1.00 83.44 137 ALA A C 1
ATOM 1054 O O . ALA A 1 137 ? 18.644 8.480 -10.437 1.00 83.44 137 ALA A O 1
ATOM 1055 N N . GLY A 1 138 ? 17.596 9.888 -11.829 1.00 82.50 138 GLY A N 1
ATOM 1056 C CA . GLY A 1 138 ? 18.315 9.486 -13.042 1.00 82.50 138 GLY A CA 1
ATOM 1057 C C . GLY A 1 138 ? 17.745 8.261 -13.763 1.00 82.50 138 GLY A C 1
ATOM 1058 O O . GLY A 1 138 ? 18.346 7.806 -14.740 1.00 82.50 138 GLY A O 1
ATOM 1059 N N . PHE A 1 139 ? 16.592 7.736 -13.335 1.00 82.12 139 PHE A N 1
ATOM 1060 C CA . PHE A 1 139 ? 15.897 6.684 -14.072 1.00 82.12 139 PHE A CA 1
ATOM 1061 C C . PHE A 1 139 ? 15.226 7.244 -15.331 1.00 82.12 139 PHE A C 1
ATOM 1063 O O . PHE A 1 139 ? 14.790 8.393 -15.410 1.00 82.12 139 PHE A O 1
ATOM 1070 N N . SER A 1 140 ? 15.131 6.385 -16.333 1.00 75.19 140 SER A N 1
ATOM 1071 C CA . SER A 1 140 ? 14.588 6.655 -17.657 1.00 75.19 140 SER A CA 1
ATOM 1072 C C . SER A 1 140 ? 13.357 5.786 -17.912 1.00 75.19 140 SER A C 1
ATOM 1074 O O . SER A 1 140 ? 13.218 4.727 -17.304 1.00 75.19 140 SER A O 1
ATOM 1076 N N . LEU A 1 141 ? 12.463 6.228 -18.807 1.00 75.38 141 LEU A N 1
ATOM 1077 C CA . LEU A 1 141 ? 11.165 5.578 -19.060 1.00 75.38 141 LEU A CA 1
ATOM 1078 C C . LEU A 1 141 ? 10.409 5.224 -17.755 1.00 75.38 141 LEU A C 1
ATOM 1080 O O . LEU A 1 141 ? 10.128 4.049 -17.531 1.00 75.38 141 LEU A O 1
ATOM 1084 N N . PRO A 1 142 ? 10.116 6.202 -16.871 1.00 77.75 142 PRO A N 1
ATOM 1085 C CA . PRO A 1 142 ? 9.288 5.944 -15.700 1.00 77.75 142 PRO A CA 1
ATOM 1086 C C . PRO A 1 142 ? 7.880 5.531 -16.148 1.00 77.75 142 PRO A C 1
ATOM 1088 O O . PRO A 1 142 ? 7.133 6.342 -16.698 1.00 77.75 142 PRO A O 1
ATOM 1091 N N . THR A 1 143 ? 7.517 4.281 -15.893 1.00 78.94 143 THR A N 1
ATOM 1092 C CA . THR A 1 143 ? 6.140 3.798 -16.013 1.00 78.94 143 THR A CA 1
ATOM 1093 C C . THR A 1 143 ? 5.523 3.866 -14.627 1.00 78.94 143 THR A C 1
ATOM 1095 O O . THR A 1 143 ? 6.064 3.280 -13.692 1.00 78.94 143 THR A O 1
ATOM 1098 N N . VAL A 1 144 ? 4.420 4.597 -14.479 1.00 82.12 144 VAL A N 1
ATOM 1099 C CA . VAL A 1 144 ? 3.653 4.669 -13.229 1.00 82.12 144 VAL A CA 1
ATOM 1100 C C . VAL A 1 144 ? 2.243 4.187 -13.521 1.00 82.12 144 VAL A C 1
ATOM 1102 O O . VAL A 1 144 ? 1.631 4.627 -14.492 1.00 82.12 144 VAL A O 1
ATOM 1105 N N . ASP A 1 145 ? 1.762 3.282 -12.683 1.00 81.94 145 ASP A N 1
ATOM 1106 C CA . ASP A 1 145 ? 0.470 2.620 -12.799 1.00 81.94 145 ASP A CA 1
ATOM 1107 C C . ASP A 1 145 ? -0.247 2.646 -11.441 1.00 81.94 145 ASP A C 1
ATOM 1109 O O . ASP A 1 145 ? 0.358 2.946 -10.406 1.00 81.94 145 ASP A O 1
ATOM 1113 N N . THR A 1 146 ? -1.556 2.420 -11.418 1.00 85.62 146 THR A N 1
ATOM 1114 C CA . THR A 1 146 ? -2.369 2.572 -10.204 1.00 85.62 146 THR A CA 1
ATOM 1115 C C . THR A 1 146 ? -3.507 1.563 -10.169 1.00 85.62 146 THR A C 1
ATOM 1117 O O . THR A 1 146 ? -4.449 1.660 -10.952 1.00 85.62 146 THR A O 1
ATOM 1120 N N . ASP A 1 147 ? -3.452 0.662 -9.189 1.00 85.38 147 ASP A N 1
ATOM 1121 C CA . ASP A 1 147 ? -4.557 -0.227 -8.838 1.00 85.38 147 ASP A CA 1
ATOM 1122 C C . ASP A 1 147 ? -5.341 0.294 -7.636 1.00 85.38 147 ASP A C 1
ATOM 1124 O O . ASP A 1 147 ? -4.820 0.995 -6.765 1.00 85.38 147 ASP A O 1
ATOM 1128 N N . TYR A 1 148 ? -6.589 -0.160 -7.555 1.00 86.94 148 TYR A N 1
ATOM 1129 C CA . TYR A 1 148 ? -7.422 -0.054 -6.369 1.00 86.94 148 TYR A CA 1
ATOM 1130 C C . TYR A 1 148 ? -7.761 -1.462 -5.876 1.00 86.94 148 TYR A C 1
ATOM 1132 O O . TYR A 1 148 ? -8.173 -2.326 -6.654 1.00 86.94 148 TYR A O 1
ATOM 1140 N N . ILE A 1 149 ? -7.566 -1.702 -4.581 1.00 88.25 149 ILE A N 1
ATOM 1141 C CA . ILE A 1 149 ? -7.950 -2.942 -3.900 1.00 88.25 149 ILE A CA 1
ATOM 1142 C C . ILE A 1 149 ? -8.974 -2.562 -2.838 1.00 88.25 149 ILE A C 1
ATOM 1144 O O . ILE A 1 149 ? -8.632 -1.838 -1.911 1.00 88.25 149 ILE A O 1
ATOM 1148 N N . THR A 1 150 ? -10.214 -3.028 -2.956 1.00 89.19 150 THR A N 1
ATOM 1149 C CA . THR A 1 150 ? -11.241 -2.820 -1.924 1.00 89.19 150 THR A CA 1
ATOM 1150 C C . THR A 1 150 ? -11.339 -4.063 -1.048 1.00 89.19 150 THR A C 1
ATOM 1152 O O . THR A 1 150 ? -11.452 -5.178 -1.555 1.00 89.19 150 THR A O 1
ATOM 1155 N N . VAL A 1 151 ? -11.267 -3.868 0.267 1.00 89.62 151 VAL A N 1
ATOM 1156 C CA . VAL A 1 151 ? -11.357 -4.915 1.289 1.00 89.62 151 VAL A CA 1
ATOM 1157 C C . VAL A 1 151 ? -12.498 -4.560 2.231 1.00 89.62 151 VAL A C 1
ATOM 1159 O O . VAL A 1 151 ? -12.551 -3.449 2.757 1.00 89.62 151 VAL A O 1
ATOM 1162 N N . GLU A 1 152 ? -13.397 -5.511 2.453 1.00 91.38 152 GLU A N 1
ATOM 1163 C CA . GLU A 1 152 ? -14.493 -5.373 3.409 1.00 91.38 152 GLU A CA 1
ATOM 1164 C C . GLU A 1 152 ? -14.015 -5.683 4.828 1.00 91.38 152 GLU A C 1
ATOM 1166 O O . GLU A 1 152 ? -13.416 -6.730 5.083 1.00 91.38 152 GLU A O 1
ATOM 1171 N N . TYR A 1 153 ? -14.297 -4.775 5.759 1.00 90.94 153 TYR A N 1
ATOM 1172 C CA . TYR A 1 153 ? -13.946 -4.911 7.170 1.00 90.94 153 TYR A CA 1
ATOM 1173 C C . TYR A 1 153 ? -15.194 -4.991 8.051 1.00 90.94 153 TYR A C 1
ATOM 1175 O O . TYR A 1 153 ? -16.154 -4.273 7.789 1.00 90.94 153 TYR A O 1
ATOM 1183 N N . PRO A 1 154 ? -15.191 -5.754 9.161 1.00 93.19 154 PRO A N 1
ATOM 1184 C CA . PRO A 1 154 ? -16.368 -5.869 10.027 1.00 93.19 154 PRO A CA 1
ATOM 1185 C C . PRO A 1 154 ? -16.819 -4.568 10.707 1.00 93.19 154 PRO A C 1
ATOM 1187 O O . PRO A 1 154 ? -17.936 -4.515 11.204 1.00 93.19 154 PRO A O 1
ATOM 1190 N N . ASN A 1 155 ? -15.928 -3.578 10.848 1.00 90.25 155 ASN A N 1
ATOM 1191 C CA . ASN A 1 155 ? -16.185 -2.248 11.416 1.00 90.25 155 ASN A CA 1
ATOM 1192 C C . ASN A 1 155 ? -14.914 -1.374 11.329 1.00 90.25 155 ASN A C 1
ATOM 1194 O O . ASN A 1 155 ? -13.805 -1.868 11.107 1.00 90.25 155 ASN A O 1
ATOM 1198 N N . ALA A 1 156 ? -15.058 -0.076 11.611 1.00 87.88 156 ALA A N 1
ATOM 1199 C CA . ALA A 1 156 ? -13.967 0.904 11.606 1.00 87.88 156 ALA A CA 1
ATOM 1200 C C . ALA A 1 156 ? -12.798 0.612 12.580 1.00 87.88 156 ALA A C 1
ATOM 1202 O O . ALA A 1 156 ? -11.674 1.053 12.334 1.00 87.88 156 ALA A O 1
ATOM 1203 N N . PHE A 1 157 ? -13.017 -0.113 13.686 1.00 89.38 157 PHE A N 1
ATOM 1204 C CA . PHE A 1 157 ? -11.939 -0.461 14.624 1.00 89.38 157 PHE A CA 1
ATOM 1205 C C . PHE A 1 157 ? -11.054 -1.583 14.081 1.00 89.38 157 PHE A C 1
ATOM 1207 O O . PHE A 1 157 ? -9.837 -1.500 14.226 1.00 89.38 157 PHE A O 1
ATOM 1214 N N . SER A 1 158 ? -11.627 -2.562 13.375 1.00 90.31 158 SER A N 1
ATOM 1215 C CA . SER A 1 158 ? -10.852 -3.578 12.648 1.00 90.31 158 SER A CA 1
ATOM 1216 C C . SER A 1 158 ? -9.967 -2.948 11.563 1.00 90.31 158 SER A C 1
ATOM 1218 O O . SER A 1 158 ? -8.825 -3.368 11.384 1.00 90.31 158 SER A O 1
ATOM 1220 N N . VAL A 1 159 ? -10.437 -1.878 10.904 1.00 87.69 159 VAL A N 1
ATOM 1221 C CA . VAL A 1 159 ? -9.603 -1.062 10.001 1.00 87.69 159 VAL A CA 1
ATOM 1222 C C . VAL A 1 159 ? -8.436 -0.437 10.769 1.00 87.69 159 VAL A C 1
ATOM 1224 O O . VAL A 1 159 ? -7.280 -0.666 10.420 1.00 87.69 159 VAL A O 1
ATOM 1227 N N . MET A 1 160 ? -8.715 0.309 11.846 1.00 85.50 160 MET A N 1
ATOM 1228 C CA . MET A 1 160 ? -7.687 0.926 12.700 1.00 85.50 160 MET A CA 1
ATOM 1229 C C . MET A 1 160 ? -6.627 -0.076 13.174 1.00 85.50 160 MET A C 1
ATOM 1231 O O . MET A 1 160 ? -5.433 0.229 13.157 1.00 85.50 160 MET A O 1
ATOM 1235 N N . GLU A 1 161 ? -7.058 -1.264 13.590 1.00 87.25 161 GLU A N 1
ATOM 1236 C CA . GLU A 1 161 ? -6.197 -2.343 14.059 1.00 87.25 161 GLU A CA 1
ATOM 1237 C C . GLU A 1 161 ? -5.321 -2.911 12.939 1.00 87.25 161 GLU A C 1
ATOM 1239 O O . GLU A 1 161 ? -4.104 -2.969 13.109 1.00 87.25 161 GLU A O 1
ATOM 1244 N N . HIS A 1 162 ? -5.883 -3.215 11.764 1.00 87.56 162 HIS A N 1
ATOM 1245 C CA . HIS A 1 162 ? -5.098 -3.701 10.625 1.00 87.56 162 HIS A CA 1
ATOM 1246 C C . HIS A 1 162 ? -4.108 -2.651 10.114 1.00 87.56 162 HIS A C 1
ATOM 1248 O O . HIS A 1 162 ? -2.941 -2.970 9.907 1.00 87.56 162 HIS A O 1
ATOM 1254 N N . LEU A 1 163 ? -4.511 -1.382 9.974 1.00 83.88 163 LEU A N 1
ATOM 1255 C CA . LEU A 1 163 ? -3.591 -0.306 9.576 1.00 83.88 163 LEU A CA 1
ATOM 1256 C C . LEU A 1 163 ? -2.463 -0.117 10.601 1.00 83.88 163 LEU A C 1
ATOM 1258 O O . LEU A 1 163 ? -1.315 0.176 10.240 1.00 83.88 163 LEU A O 1
ATOM 1262 N N . ARG A 1 164 ? -2.768 -0.335 11.886 1.00 83.50 164 ARG A N 1
ATOM 1263 C CA . ARG A 1 164 ? -1.771 -0.335 12.953 1.00 83.50 164 ARG A CA 1
ATOM 1264 C C . ARG A 1 164 ? -0.823 -1.527 12.846 1.00 83.50 164 ARG A C 1
ATOM 1266 O O . ARG A 1 164 ? 0.386 -1.306 12.955 1.00 83.50 164 ARG A O 1
ATOM 1273 N N . GLY A 1 165 ? -1.355 -2.725 12.606 1.00 85.25 165 GLY A N 1
ATOM 1274 C CA . GLY A 1 165 ? -0.630 -3.984 12.408 1.00 85.25 165 GLY A CA 1
ATOM 1275 C C . GLY A 1 165 ? 0.219 -4.015 11.135 1.00 85.25 165 GLY A C 1
ATOM 1276 O O . GLY A 1 165 ? 1.299 -4.585 11.142 1.00 85.25 165 GLY A O 1
ATOM 1277 N N . MET A 1 166 ? -0.172 -3.297 10.079 1.00 83.06 166 MET A N 1
ATOM 127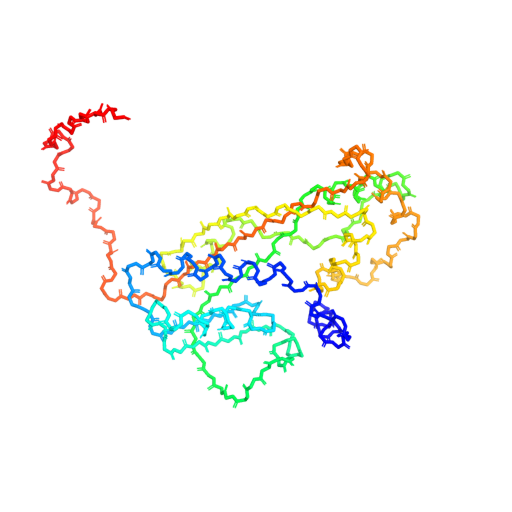8 C CA . MET A 1 166 ? 0.644 -3.082 8.872 1.00 83.06 166 MET A CA 1
ATOM 1279 C C . MET A 1 166 ? 1.827 -2.125 9.113 1.00 83.06 166 MET A C 1
ATOM 1281 O O . MET A 1 166 ? 2.788 -2.106 8.340 1.00 83.06 166 MET A O 1
ATOM 1285 N N . GLY A 1 167 ? 1.780 -1.324 10.183 1.00 79.19 167 GLY A N 1
ATOM 1286 C CA . GLY A 1 167 ? 2.780 -0.300 10.497 1.00 79.19 167 GLY A CA 1
ATOM 1287 C C . GLY A 1 167 ? 2.506 1.059 9.852 1.00 79.19 167 GLY A C 1
ATOM 1288 O O . GLY A 1 167 ? 3.344 1.957 9.955 1.00 79.19 167 GLY A O 1
ATOM 1289 N N . GLU A 1 168 ? 1.328 1.247 9.248 1.00 79.00 168 GLU A N 1
ATOM 1290 C CA . GLU A 1 168 ? 0.992 2.455 8.487 1.00 79.00 168 GLU A CA 1
ATOM 1291 C C . GLU A 1 168 ? 0.423 3.612 9.318 1.00 79.00 168 GLU A C 1
ATOM 1293 O O . GLU A 1 168 ? 0.158 4.688 8.782 1.00 79.00 168 GLU A O 1
ATOM 1298 N N . ASN A 1 169 ? 0.387 3.456 10.647 1.00 75.38 169 ASN A N 1
ATOM 1299 C CA . ASN A 1 169 ? 0.134 4.528 11.618 1.00 75.38 169 ASN A CA 1
ATOM 1300 C C . ASN A 1 169 ? 0.826 5.854 11.248 1.00 75.38 169 ASN A C 1
ATOM 1302 O O . ASN A 1 169 ? 1.985 5.862 10.812 1.00 75.38 169 ASN A O 1
ATOM 1306 N N . HIS A 1 170 ? 0.157 6.979 11.508 1.00 76.56 170 HIS A N 1
ATOM 1307 C CA . HIS A 1 170 ? 0.761 8.301 11.354 1.00 76.56 170 HIS A CA 1
ATOM 1308 C C . HIS A 1 170 ? 2.016 8.468 12.226 1.00 76.56 170 HIS A C 1
ATOM 1310 O O . HIS A 1 170 ? 2.153 7.888 13.307 1.00 76.56 170 HIS A O 1
ATOM 1316 N N . ALA A 1 171 ? 2.961 9.255 11.720 1.00 73.19 171 ALA A N 1
ATOM 1317 C CA . ALA A 1 171 ? 4.274 9.468 12.309 1.00 73.19 171 ALA A CA 1
ATOM 1318 C C . ALA A 1 171 ? 4.585 10.973 12.320 1.00 73.19 171 ALA A C 1
ATOM 1320 O O . ALA A 1 171 ? 5.179 11.471 11.359 1.00 73.19 171 ALA A O 1
ATOM 1321 N N . PRO A 1 172 ? 4.159 11.707 13.360 1.00 68.69 172 PRO A N 1
ATOM 1322 C CA . PRO A 1 172 ? 4.295 13.154 13.388 1.00 68.69 172 PRO A CA 1
ATOM 1323 C C . PRO A 1 172 ? 5.759 13.588 13.482 1.00 68.69 172 PRO A C 1
ATOM 1325 O O . PRO A 1 172 ? 6.585 12.952 14.137 1.00 68.69 172 PRO A O 1
ATOM 1328 N N . PHE A 1 173 ? 6.078 14.709 12.834 1.00 61.91 173 PHE A N 1
ATOM 1329 C CA . PHE A 1 173 ? 7.415 15.308 12.882 1.00 61.91 173 PHE A CA 1
ATOM 1330 C C . PHE A 1 173 ? 7.639 16.158 14.146 1.00 61.91 173 PHE A C 1
ATOM 1332 O O . PHE A 1 173 ? 8.772 16.301 14.599 1.00 61.91 173 PHE A O 1
ATOM 1339 N N . ALA A 1 174 ? 6.567 16.703 14.731 1.00 58.84 174 ALA A N 1
ATOM 1340 C CA . ALA A 1 174 ? 6.615 17.549 15.921 1.00 58.84 174 ALA A CA 1
ATOM 1341 C C . ALA A 1 174 ? 5.998 16.831 17.139 1.00 58.84 174 ALA A C 1
ATOM 1343 O O . ALA A 1 174 ? 4.908 16.275 17.017 1.00 58.84 174 ALA A O 1
ATOM 1344 N N . PRO A 1 175 ? 6.619 16.885 18.334 1.00 53.78 175 PRO A N 1
ATOM 1345 C CA . PRO A 1 175 ? 6.097 16.231 19.540 1.00 53.78 175 PRO A CA 1
ATOM 1346 C C . PRO A 1 175 ? 4.842 16.902 20.135 1.00 53.78 175 PRO A C 1
ATOM 1348 O O . PRO A 1 175 ? 4.319 16.428 21.137 1.00 53.78 175 PRO A O 1
ATOM 1351 N N . SER A 1 176 ? 4.361 18.006 19.551 1.00 51.09 176 SER A N 1
ATOM 1352 C CA . SER A 1 176 ? 3.157 18.724 19.990 1.00 51.09 176 SER A CA 1
ATOM 1353 C C . SER A 1 176 ? 1.843 18.068 19.557 1.00 51.09 176 SER A C 1
ATOM 1355 O O . SER A 1 176 ? 0.800 18.391 20.119 1.00 51.09 176 SER A O 1
ATOM 1357 N N . SER A 1 177 ? 1.862 17.145 18.591 1.00 57.06 177 SER A N 1
ATOM 1358 C CA . SER A 1 177 ? 0.712 16.283 18.311 1.00 57.06 177 SER A CA 1
ATOM 1359 C C . SER A 1 177 ? 0.658 15.176 19.367 1.00 57.06 177 SER A C 1
ATOM 1361 O O . SER A 1 177 ? 1.383 14.180 19.277 1.00 57.06 177 SER A O 1
ATOM 1363 N N . GLY A 1 178 ? -0.176 15.373 20.388 1.00 62.28 178 GLY A N 1
ATOM 1364 C CA . GLY A 1 178 ? -0.457 14.345 21.387 1.00 62.28 178 GLY A CA 1
ATOM 1365 C C . GLY A 1 178 ? -1.104 13.096 20.777 1.00 62.28 178 GLY A C 1
ATOM 1366 O O . GLY A 1 178 ? -1.475 13.067 19.603 1.00 62.28 178 GLY A O 1
ATOM 1367 N N . HIS A 1 179 ? -1.262 12.051 21.589 1.00 69.19 179 HIS A N 1
ATOM 1368 C CA . HIS A 1 179 ? -2.040 10.881 21.183 1.00 69.19 179 HIS A CA 1
ATOM 1369 C C . HIS A 1 179 ? -3.477 11.281 20.822 1.00 69.19 179 HIS A C 1
ATOM 1371 O O . HIS A 1 179 ? -4.075 12.120 21.498 1.00 69.19 179 HIS A O 1
ATOM 1377 N N . VAL A 1 180 ? -4.036 10.648 19.786 1.00 78.88 180 VAL A N 1
ATOM 1378 C CA . VAL A 1 180 ? -5.440 10.831 19.395 1.00 78.88 180 VAL A CA 1
ATOM 1379 C C . VAL A 1 180 ? -6.337 10.530 20.595 1.00 78.88 180 VAL A C 1
ATOM 1381 O O . VAL A 1 180 ? -6.186 9.485 21.235 1.00 78.88 180 VAL A O 1
ATOM 1384 N N . SER A 1 181 ? -7.253 11.443 20.926 1.00 85.44 181 SER A N 1
ATOM 1385 C CA . SER A 1 181 ? -8.162 11.224 22.048 1.00 85.44 181 SER A CA 1
ATOM 1386 C C . SER A 1 181 ? -9.129 10.083 21.734 1.00 85.44 181 SER A C 1
ATOM 1388 O O . SER A 1 181 ? -9.540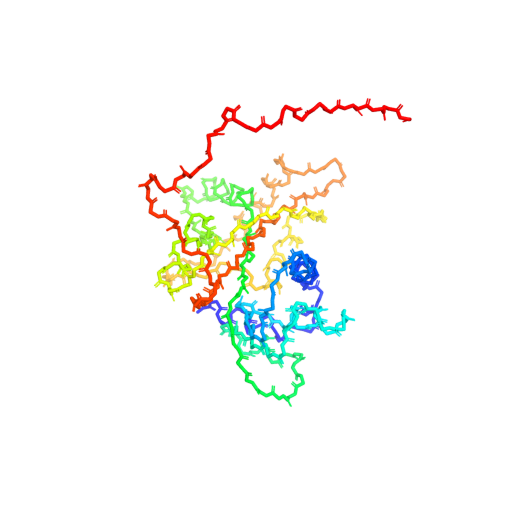 9.881 20.588 1.00 85.44 181 SER A O 1
ATOM 1390 N N . ARG A 1 182 ? -9.529 9.338 22.771 1.00 88.06 182 ARG A N 1
ATOM 1391 C CA . ARG A 1 182 ? -10.521 8.263 22.633 1.00 88.06 182 ARG A CA 1
ATOM 1392 C C . ARG A 1 182 ? -11.816 8.777 21.998 1.00 88.06 182 ARG A C 1
ATOM 1394 O O . ARG A 1 182 ? -12.396 8.078 21.178 1.00 88.06 182 ARG A O 1
ATOM 1401 N N . ASP A 1 183 ? -12.223 9.995 22.339 1.00 90.38 183 ASP A N 1
ATOM 1402 C CA . ASP A 1 183 ? -13.451 10.607 21.832 1.00 90.38 183 ASP A CA 1
ATOM 1403 C C . ASP A 1 183 ? -13.375 10.896 20.327 1.00 90.38 183 ASP A C 1
ATOM 1405 O O . ASP A 1 183 ? -14.356 10.665 19.625 1.00 90.38 183 ASP A O 1
ATOM 1409 N N . VAL A 1 184 ? -12.208 11.312 19.809 1.00 89.81 184 VAL A N 1
ATOM 1410 C CA . VAL A 1 184 ? -11.989 11.432 18.357 1.00 89.81 184 VAL A CA 1
ATOM 1411 C C . VAL A 1 184 ? -12.012 10.058 17.694 1.00 89.81 184 VAL A C 1
ATOM 1413 O O . VAL A 1 184 ? -12.708 9.902 16.703 1.00 89.81 184 VAL A O 1
ATOM 1416 N N . LEU A 1 185 ? -11.348 9.034 18.246 1.00 88.94 185 LEU A N 1
ATOM 1417 C CA . LEU A 1 185 ? -11.379 7.681 17.660 1.00 88.94 185 LEU A CA 1
ATOM 1418 C C . LEU A 1 185 ? -12.801 7.094 17.596 1.00 88.94 185 LEU A C 1
ATOM 1420 O O . LEU A 1 185 ? -13.173 6.484 16.594 1.00 88.94 185 LEU A O 1
ATOM 1424 N N . LEU A 1 186 ? -13.607 7.297 18.645 1.00 92.81 186 LEU A N 1
ATOM 1425 C CA . LEU A 1 186 ? -15.010 6.872 18.679 1.00 92.81 186 LEU A CA 1
ATOM 1426 C C . LEU A 1 186 ? -15.876 7.673 17.691 1.00 92.81 186 LEU A C 1
ATOM 1428 O O . LEU A 1 186 ? -16.709 7.080 17.007 1.00 92.81 186 LEU A O 1
ATOM 1432 N N . ALA A 1 187 ? -15.664 8.989 17.583 1.00 92.88 187 ALA A N 1
ATOM 1433 C CA . ALA A 1 187 ? -16.361 9.832 16.613 1.00 92.88 187 ALA A CA 1
ATOM 1434 C C . ALA A 1 187 ? -15.989 9.464 15.167 1.00 92.88 187 ALA A C 1
ATOM 1436 O O . ALA A 1 187 ? -16.888 9.246 14.360 1.00 92.88 187 ALA A O 1
ATOM 1437 N N . THR A 1 188 ? -14.700 9.286 14.852 1.00 90.75 188 THR A N 1
ATOM 1438 C CA . THR A 1 188 ? -14.222 8.811 13.542 1.00 90.75 188 THR A CA 1
ATOM 1439 C C . THR A 1 188 ? -14.873 7.482 13.175 1.00 90.75 188 THR A C 1
ATOM 1441 O O . THR A 1 188 ? -15.376 7.347 12.064 1.00 90.75 188 THR A O 1
ATOM 1444 N N . ALA A 1 189 ? -14.918 6.516 14.100 1.00 91.38 189 ALA A N 1
ATOM 1445 C CA . ALA A 1 189 ? -15.552 5.223 13.855 1.00 91.38 189 ALA A CA 1
ATOM 1446 C C . ALA A 1 189 ? -17.054 5.353 13.547 1.00 91.38 189 ALA A C 1
ATOM 1448 O O . ALA A 1 189 ? -17.534 4.751 12.588 1.00 91.38 189 ALA A O 1
ATOM 1449 N N . ALA A 1 190 ? -17.783 6.166 14.318 1.00 92.19 190 ALA A N 1
ATOM 1450 C CA . ALA A 1 190 ? -19.210 6.402 14.106 1.00 92.19 190 ALA A CA 1
ATOM 1451 C C . ALA A 1 190 ? -19.497 7.147 12.788 1.00 92.19 190 ALA A C 1
ATOM 1453 O O . ALA A 1 190 ? -20.407 6.762 12.057 1.00 92.19 190 ALA A O 1
ATOM 1454 N N . ILE A 1 191 ? -18.706 8.173 12.459 1.00 92.56 191 ILE A N 1
ATOM 1455 C CA . ILE A 1 191 ? -18.815 8.943 11.210 1.00 92.56 191 ILE A CA 1
ATOM 1456 C C . ILE A 1 191 ? -18.503 8.049 10.005 1.00 92.56 191 ILE A C 1
ATOM 1458 O O . ILE A 1 191 ? -19.263 8.036 9.042 1.00 92.56 191 ILE A O 1
ATOM 1462 N N . TYR A 1 192 ? -17.426 7.262 10.071 1.00 90.81 192 TYR A N 1
ATOM 1463 C CA . TYR A 1 192 ? -17.032 6.351 8.997 1.00 90.81 192 TYR A CA 1
ATOM 1464 C C . TYR A 1 192 ? -18.110 5.287 8.738 1.00 90.81 192 TYR A C 1
ATOM 1466 O O . TYR A 1 192 ? -18.518 5.098 7.593 1.00 90.81 192 TYR A O 1
ATOM 1474 N N . GLN A 1 193 ? -18.659 4.681 9.799 1.00 90.50 193 GLN A N 1
ATOM 1475 C CA . GLN A 1 193 ? -19.781 3.743 9.694 1.00 90.50 193 GLN A CA 1
ATOM 1476 C C . GLN A 1 193 ? -21.047 4.402 9.119 1.00 90.50 193 GLN A C 1
ATOM 1478 O O . GLN A 1 193 ? -21.724 3.803 8.294 1.00 90.50 193 GLN A O 1
ATOM 1483 N N . ALA A 1 194 ? -21.376 5.630 9.531 1.00 90.50 194 ALA A N 1
ATOM 1484 C CA . ALA A 1 194 ? -22.583 6.323 9.076 1.00 90.50 194 ALA A CA 1
ATOM 1485 C C . ALA A 1 194 ? -22.499 6.828 7.624 1.00 90.50 194 ALA A C 1
ATOM 1487 O O . ALA A 1 194 ? -23.531 6.986 6.976 1.00 90.50 194 ALA A O 1
ATOM 1488 N N . MET A 1 195 ? -21.293 7.112 7.123 1.00 89.12 195 MET A N 1
ATOM 1489 C CA . MET A 1 195 ? -21.075 7.604 5.758 1.00 89.12 195 MET A CA 1
ATOM 1490 C C . MET A 1 195 ? -20.820 6.491 4.736 1.00 89.12 195 MET A C 1
ATOM 1492 O O . MET A 1 195 ? -21.181 6.659 3.573 1.00 89.12 195 MET A O 1
ATOM 1496 N N . PHE A 1 196 ? -20.175 5.396 5.150 1.00 86.88 196 PHE A N 1
ATOM 1497 C CA . PHE A 1 196 ? -19.652 4.368 4.240 1.00 86.88 196 PHE A CA 1
ATOM 1498 C C . PHE A 1 196 ? -20.005 2.934 4.650 1.00 86.88 196 PHE A C 1
ATOM 1500 O O . PHE A 1 196 ? -19.633 2.008 3.940 1.00 86.88 196 PHE A O 1
ATOM 1507 N N . GLY A 1 197 ? -20.693 2.727 5.775 1.00 88.88 197 GLY A N 1
ATOM 1508 C CA . GLY A 1 197 ? -21.089 1.395 6.221 1.00 88.88 197 GLY A CA 1
ATOM 1509 C C . GLY A 1 197 ? -22.132 0.748 5.311 1.00 88.88 197 GLY A C 1
ATOM 1510 O O . GLY A 1 197 ? -23.111 1.385 4.920 1.00 88.88 197 GLY A O 1
ATOM 1511 N N . ASN A 1 198 ? -21.927 -0.533 5.018 1.00 91.50 198 ASN A N 1
ATOM 1512 C CA . ASN A 1 198 ? -22.865 -1.377 4.288 1.00 91.50 198 ASN A CA 1
ATOM 1513 C C . ASN A 1 198 ? -24.059 -1.789 5.176 1.00 91.50 198 ASN A C 1
ATOM 1515 O O . ASN A 1 198 ? -24.032 -1.645 6.402 1.00 91.50 198 ASN A O 1
ATOM 1519 N N . GLU A 1 199 ? -25.121 -2.323 4.561 1.00 88.75 199 GLU A N 1
ATOM 1520 C CA . GLU A 1 199 ? -26.360 -2.725 5.258 1.00 88.75 199 GLU A CA 1
ATOM 1521 C C . GLU A 1 199 ? -26.159 -3.852 6.291 1.00 88.75 199 GLU A C 1
ATOM 1523 O O . GLU A 1 199 ? -26.934 -3.969 7.241 1.00 88.75 199 GLU A O 1
ATOM 1528 N N . ASP A 1 200 ? -25.117 -4.670 6.126 1.00 89.94 200 ASP A N 1
ATOM 1529 C CA . ASP A 1 200 ? -24.708 -5.732 7.053 1.00 89.94 200 ASP A CA 1
ATOM 1530 C C . ASP A 1 200 ? -23.843 -5.225 8.226 1.00 89.94 200 ASP A C 1
ATOM 1532 O O . ASP A 1 200 ? -23.571 -5.971 9.169 1.00 89.94 200 ASP A O 1
ATOM 1536 N N . GLY A 1 201 ? -23.439 -3.952 8.190 1.00 86.25 201 GLY A N 1
ATOM 1537 C CA . GLY A 1 201 ? -22.545 -3.324 9.155 1.00 86.25 201 GLY A CA 1
ATOM 1538 C C . GLY A 1 201 ? -21.059 -3.373 8.786 1.00 86.25 201 GLY A C 1
ATOM 1539 O O . GLY A 1 201 ? -20.264 -2.798 9.533 1.00 86.25 201 GLY A O 1
ATOM 1540 N N . SER A 1 202 ? -20.659 -3.981 7.661 1.00 92.38 202 SER A N 1
ATOM 1541 C CA . SER A 1 202 ? -19.269 -3.897 7.196 1.00 92.38 202 SER A CA 1
ATOM 1542 C C . SER A 1 202 ? -18.909 -2.472 6.758 1.00 92.38 202 SER A C 1
ATOM 1544 O O . SER A 1 202 ? -19.776 -1.610 6.590 1.00 92.38 202 SER A O 1
ATOM 1546 N N . VAL A 1 203 ? -17.615 -2.204 6.593 1.00 91.25 203 VAL A N 1
ATOM 1547 C CA . VAL A 1 203 ? -17.096 -0.967 6.002 1.00 91.25 203 VAL A CA 1
ATOM 1548 C C . VAL A 1 203 ? -16.084 -1.297 4.891 1.00 91.25 203 VAL A C 1
ATOM 1550 O O . VAL A 1 203 ? -15.091 -1.981 5.164 1.00 91.25 203 VAL A O 1
ATOM 1553 N N . PRO A 1 204 ? -16.282 -0.795 3.658 1.00 90.19 204 PRO A N 1
ATOM 1554 C CA . PRO A 1 204 ? -15.336 -0.961 2.567 1.00 90.19 204 PRO A CA 1
ATOM 1555 C C . PRO A 1 204 ? -14.147 -0.014 2.744 1.00 90.19 204 PRO A C 1
ATOM 1557 O O . PRO A 1 204 ? -14.287 1.213 2.736 1.00 90.19 204 PRO A O 1
ATOM 1560 N N . VAL A 1 205 ? -12.945 -0.579 2.831 1.00 87.50 205 VAL A N 1
ATOM 1561 C CA . VAL A 1 205 ? -11.690 0.176 2.747 1.00 87.50 205 VAL A CA 1
ATOM 1562 C C . VAL A 1 205 ? -11.090 -0.053 1.374 1.00 87.50 205 VAL A C 1
ATOM 1564 O O . VAL A 1 205 ? -10.751 -1.181 1.021 1.00 87.50 205 VAL A O 1
ATOM 1567 N N . THR A 1 206 ? -10.916 1.017 0.607 1.00 86.81 206 THR A N 1
ATOM 1568 C CA . THR A 1 206 ? -10.112 0.957 -0.614 1.00 86.81 206 THR A CA 1
ATOM 1569 C C . THR A 1 206 ? -8.651 1.268 -0.282 1.00 86.81 206 THR A C 1
ATOM 1571 O O . THR A 1 206 ? -8.347 2.060 0.606 1.00 86.81 206 THR A O 1
ATOM 1574 N N . PHE A 1 207 ? -7.731 0.617 -0.980 1.00 85.38 207 PHE A N 1
ATOM 1575 C CA . PHE A 1 207 ? -6.294 0.851 -0.918 1.00 85.38 207 PHE A CA 1
ATOM 1576 C C . PHE A 1 207 ? -5.833 1.242 -2.318 1.00 85.38 207 PHE A C 1
ATOM 1578 O O . PHE A 1 207 ? -6.097 0.509 -3.275 1.00 85.38 207 PHE A O 1
ATOM 1585 N N . GLN A 1 208 ? -5.160 2.385 -2.442 1.00 84.50 208 GLN A N 1
ATOM 1586 C CA . GLN A 1 208 ? -4.590 2.833 -3.707 1.00 84.50 208 GLN A CA 1
ATOM 1587 C C . GLN A 1 208 ? -3.142 2.350 -3.789 1.00 84.50 208 GLN A C 1
ATOM 1589 O O . GLN A 1 208 ? -2.276 2.746 -3.007 1.00 84.50 208 GLN A O 1
ATOM 1594 N N . VAL A 1 209 ? -2.864 1.479 -4.747 1.00 84.62 209 VAL A N 1
ATOM 1595 C CA . VAL A 1 209 ? -1.545 0.875 -4.926 1.00 84.62 209 VAL A CA 1
ATOM 1596 C C . VAL A 1 209 ? -0.901 1.520 -6.139 1.00 84.62 209 VAL A C 1
ATOM 1598 O O . VAL A 1 209 ? -1.368 1.334 -7.260 1.00 84.62 209 VAL A O 1
ATOM 1601 N N . ILE A 1 210 ? 0.158 2.299 -5.917 1.00 83.50 210 ILE A N 1
ATOM 1602 C CA . ILE A 1 210 ? 0.883 2.981 -6.992 1.00 83.50 210 ILE A CA 1
ATOM 1603 C C . ILE A 1 210 ? 2.133 2.164 -7.310 1.00 83.50 210 ILE A C 1
ATOM 1605 O O . ILE A 1 210 ? 3.115 2.197 -6.564 1.00 83.50 210 ILE A O 1
ATOM 1609 N N . TYR A 1 211 ? 2.112 1.456 -8.437 1.00 81.44 211 TYR A N 1
ATOM 1610 C CA . TYR A 1 211 ? 3.305 0.801 -8.965 1.00 81.44 211 TYR A CA 1
ATOM 1611 C C . TYR A 1 211 ? 4.107 1.805 -9.778 1.00 81.44 211 TYR A C 1
ATOM 1613 O O . TYR A 1 211 ? 3.554 2.621 -10.516 1.00 81.44 211 TYR A O 1
ATOM 1621 N N . PHE A 1 212 ? 5.426 1.737 -9.670 1.00 79.38 212 PHE A N 1
ATOM 1622 C CA . PHE A 1 212 ? 6.310 2.569 -10.466 1.00 79.38 212 PHE A CA 1
ATOM 1623 C C . PHE A 1 212 ? 7.583 1.808 -10.805 1.00 79.38 212 PHE A C 1
ATOM 1625 O O . PHE A 1 212 ? 8.239 1.248 -9.930 1.00 79.38 212 PHE A O 1
ATOM 1632 N N . ILE A 1 213 ? 7.917 1.797 -12.091 1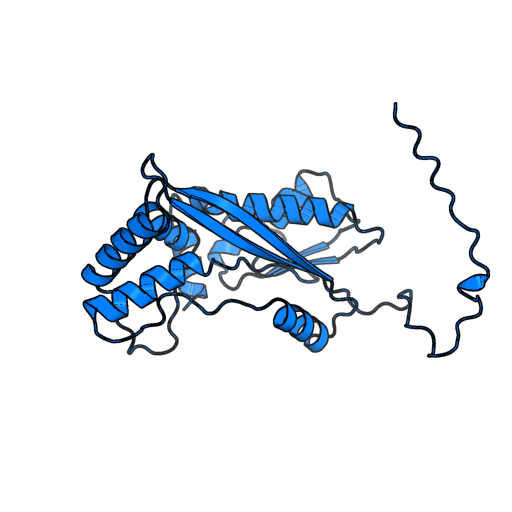.00 78.25 213 ILE A N 1
ATOM 1633 C CA . ILE A 1 213 ? 9.056 1.081 -12.658 1.00 78.25 213 ILE A CA 1
ATOM 1634 C C . ILE A 1 213 ? 9.913 2.108 -13.394 1.00 78.25 213 ILE A C 1
ATOM 1636 O O . ILE A 1 213 ? 9.421 2.848 -14.246 1.00 78.25 213 ILE A O 1
ATOM 1640 N N . GLY A 1 214 ? 11.198 2.173 -13.052 1.00 78.19 214 GLY A N 1
ATOM 1641 C CA . GLY A 1 214 ? 12.171 3.066 -13.676 1.00 78.19 214 GLY A CA 1
ATOM 1642 C C . GLY A 1 214 ? 13.372 2.287 -14.195 1.00 78.19 214 GLY A C 1
ATOM 1643 O O . GLY A 1 214 ? 13.905 1.421 -13.506 1.00 78.19 214 GLY A O 1
ATOM 1644 N N . TRP A 1 215 ? 13.832 2.614 -15.401 1.00 77.19 215 TRP A N 1
ATOM 1645 C CA . TRP A 1 215 ? 14.934 1.907 -16.052 1.00 77.19 215 TRP A CA 1
ATOM 1646 C C . TRP A 1 215 ? 16.242 2.670 -15.912 1.00 77.19 215 TRP A C 1
ATOM 1648 O O . TRP A 1 215 ? 16.306 3.863 -16.220 1.00 77.19 215 TRP A O 1
ATOM 1658 N N . SER A 1 216 ? 17.317 1.981 -15.529 1.00 79.12 216 SER A N 1
ATOM 1659 C CA . SER A 1 216 ? 18.659 2.548 -15.679 1.00 79.12 216 SER A CA 1
ATOM 1660 C C . SER A 1 216 ? 18.916 2.876 -17.166 1.00 79.12 216 SER A C 1
ATOM 1662 O O . SER A 1 216 ? 18.569 2.052 -18.025 1.00 79.12 216 SER A O 1
ATOM 1664 N N . PRO A 1 217 ? 19.464 4.059 -17.509 1.00 72.06 217 PRO A N 1
ATOM 1665 C CA . PRO A 1 217 ? 19.713 4.440 -18.898 1.00 72.06 217 PRO A CA 1
ATOM 1666 C C . PRO A 1 217 ? 20.591 3.416 -19.629 1.00 72.06 217 PRO A C 1
ATOM 1668 O O . PRO A 1 217 ? 21.687 3.089 -19.176 1.00 72.06 217 PRO A O 1
ATOM 1671 N N . HIS A 1 218 ? 20.140 2.931 -20.790 1.00 66.44 218 HIS A N 1
ATOM 1672 C CA . HIS A 1 218 ? 20.860 1.905 -21.555 1.00 66.44 218 HIS A CA 1
ATOM 1673 C C . HIS A 1 218 ? 21.105 2.321 -23.010 1.00 66.44 218 HIS A C 1
ATOM 1675 O O . HIS A 1 218 ? 20.315 3.049 -23.605 1.00 66.44 218 HIS A O 1
ATOM 1681 N N . GLN A 1 219 ? 22.189 1.840 -23.629 1.00 63.16 219 GLN A N 1
ATOM 1682 C CA . GLN A 1 219 ? 22.554 2.258 -24.991 1.00 63.16 219 GLN A CA 1
ATOM 1683 C C . GLN A 1 219 ? 21.573 1.768 -26.068 1.00 63.16 219 GLN A C 1
ATOM 1685 O O . GLN A 1 219 ? 21.372 2.469 -27.057 1.00 63.16 219 GLN A O 1
ATOM 1690 N N . SER A 1 220 ? 20.931 0.609 -25.866 1.00 67.31 220 SER A N 1
ATOM 1691 C CA . SER A 1 220 ? 19.895 0.079 -26.776 1.00 67.31 220 SER A CA 1
ATOM 1692 C C . SER A 1 220 ? 18.535 0.778 -26.652 1.00 67.31 220 SER A C 1
ATOM 1694 O O . SER A 1 220 ? 17.621 0.494 -27.424 1.00 67.31 220 SER A O 1
ATOM 1696 N N . GLN A 1 221 ? 18.374 1.677 -25.681 1.00 66.69 221 GLN A N 1
ATOM 1697 C CA . GLN A 1 221 ? 17.119 2.369 -25.428 1.00 66.69 221 GLN A CA 1
ATOM 1698 C C . GLN A 1 221 ? 16.771 3.290 -26.601 1.00 66.69 221 GLN A C 1
ATOM 1700 O O . GLN A 1 221 ? 17.596 4.104 -27.026 1.00 66.69 221 GLN A O 1
ATOM 1705 N N . GLN A 1 222 ? 15.540 3.190 -27.115 1.00 61.00 222 GLN A N 1
ATOM 1706 C CA . GLN A 1 222 ? 15.078 4.083 -28.175 1.00 61.00 222 GLN A CA 1
ATOM 1707 C C . GLN A 1 222 ? 15.107 5.533 -27.686 1.00 61.00 222 GLN A C 1
ATOM 1709 O O . GLN A 1 222 ? 14.270 5.972 -26.898 1.00 61.00 222 GLN A O 1
ATOM 1714 N N . LYS A 1 223 ? 16.080 6.295 -28.184 1.00 66.31 223 LYS A N 1
ATOM 1715 C CA . LYS A 1 223 ? 16.103 7.747 -28.021 1.00 66.31 223 LYS A CA 1
ATOM 1716 C C . LYS A 1 223 ? 14.972 8.340 -28.867 1.00 66.31 223 LYS A C 1
ATOM 1718 O O . LYS A 1 223 ? 14.823 7.919 -30.020 1.00 66.31 223 LYS A O 1
ATOM 1723 N N . PRO A 1 224 ? 14.211 9.326 -28.357 1.00 60.44 224 PRO A N 1
ATOM 1724 C CA . PRO A 1 224 ? 13.250 10.060 -29.169 1.00 60.44 224 PRO A CA 1
ATOM 1725 C C . PRO A 1 224 ? 13.937 10.572 -30.436 1.00 60.44 224 PRO A C 1
ATOM 1727 O O . PRO A 1 224 ? 14.935 11.293 -30.359 1.00 60.44 224 PRO A O 1
ATOM 1730 N N . LYS A 1 225 ? 13.442 10.170 -31.613 1.00 60.09 225 LYS A N 1
ATOM 1731 C CA . LYS A 1 225 ? 14.005 10.667 -32.872 1.00 60.09 225 LYS A CA 1
ATOM 1732 C C . LYS A 1 225 ? 13.791 12.182 -32.952 1.00 60.09 225 LYS A C 1
ATOM 1734 O O . LYS A 1 225 ? 12.794 12.702 -32.451 1.00 60.09 225 LYS A O 1
ATOM 1739 N N . ALA A 1 226 ? 14.710 12.892 -33.607 1.00 65.75 226 ALA A N 1
ATOM 1740 C CA . ALA A 1 226 ? 14.636 14.346 -33.737 1.00 65.75 226 ALA A CA 1
ATOM 1741 C C . ALA A 1 226 ? 13.273 14.796 -34.298 1.00 65.75 226 ALA A C 1
ATOM 1743 O O . ALA A 1 226 ? 12.741 14.186 -35.233 1.00 65.75 226 ALA A O 1
ATOM 1744 N N . ARG A 1 227 ? 12.697 15.868 -33.743 1.00 51.09 227 ARG A N 1
ATOM 1745 C CA . ARG A 1 227 ? 11.405 16.412 -34.190 1.00 51.09 227 ARG A CA 1
ATOM 1746 C C . ARG A 1 227 ? 11.473 16.735 -35.689 1.00 51.09 227 ARG A C 1
ATOM 1748 O O . ARG A 1 227 ? 12.330 17.504 -36.107 1.00 51.09 227 ARG A O 1
ATOM 1755 N N . GLY A 1 228 ? 10.579 16.141 -36.483 1.00 67.31 228 GLY A N 1
ATOM 1756 C CA . GLY A 1 228 ? 10.582 16.252 -37.952 1.00 67.31 228 GLY A CA 1
ATOM 1757 C C . GLY A 1 228 ? 11.218 15.073 -38.706 1.00 67.31 228 GLY A C 1
ATOM 1758 O O . GLY A 1 228 ? 11.153 15.042 -39.926 1.00 67.31 228 GLY A O 1
ATOM 1759 N N . SER A 1 229 ? 11.760 14.064 -38.016 1.00 71.62 229 SER A N 1
ATOM 1760 C CA . SER A 1 229 ? 12.323 12.839 -38.627 1.00 71.62 229 SER A CA 1
ATOM 1761 C C . SER A 1 229 ? 11.289 11.767 -39.028 1.00 71.62 229 SER A C 1
ATOM 1763 O O . SER A 1 229 ? 11.637 10.601 -39.228 1.00 71.62 229 SER A O 1
ATOM 1765 N N . ALA A 1 230 ? 10.009 12.133 -39.128 1.00 64.25 230 ALA A N 1
ATOM 1766 C CA . ALA A 1 230 ? 8.951 11.225 -39.558 1.00 64.25 230 ALA A CA 1
ATOM 1767 C C . ALA A 1 230 ? 9.036 11.002 -41.078 1.00 64.25 230 ALA A C 1
ATOM 1769 O O . ALA A 1 230 ? 8.701 11.885 -41.860 1.00 64.25 230 ALA A O 1
ATOM 1770 N N . THR A 1 231 ? 9.484 9.815 -41.491 1.00 70.38 231 THR A N 1
ATOM 1771 C CA . THR A 1 231 ? 9.626 9.423 -42.906 1.00 70.38 231 THR A CA 1
ATOM 1772 C C . THR A 1 231 ? 8.357 8.836 -43.528 1.00 70.38 231 THR A C 1
ATOM 1774 O O . THR A 1 231 ? 8.355 8.553 -44.721 1.00 70.38 231 THR A O 1
ATOM 1777 N N . VAL A 1 232 ? 7.293 8.632 -42.745 1.00 70.50 232 VAL A N 1
ATOM 1778 C CA . VAL A 1 232 ? 6.023 8.038 -43.192 1.00 70.50 232 VAL A CA 1
ATOM 1779 C C . VAL A 1 232 ? 4.884 8.998 -42.865 1.00 70.50 232 VAL A C 1
ATOM 1781 O O . VAL A 1 232 ? 4.787 9.484 -41.737 1.00 70.50 232 VAL A O 1
ATOM 1784 N N . SER A 1 233 ? 4.025 9.277 -43.846 1.00 70.06 233 SER A N 1
ATOM 1785 C CA . SER A 1 233 ? 2.824 10.087 -43.647 1.00 70.06 233 SER A CA 1
ATOM 1786 C C . SER A 1 233 ? 1.708 9.244 -43.036 1.00 70.06 233 SER A C 1
ATOM 1788 O O . SER A 1 233 ? 1.444 8.131 -43.483 1.00 70.06 233 SER A O 1
ATOM 1790 N N . LEU A 1 234 ? 0.964 9.809 -42.081 1.00 64.75 234 LEU A N 1
ATOM 1791 C CA . LEU A 1 234 ? -0.261 9.200 -41.539 1.00 64.75 234 LEU A CA 1
ATOM 1792 C C . LEU A 1 234 ? -1.333 8.928 -42.615 1.00 64.75 234 LEU A C 1
ATOM 1794 O O . LEU A 1 234 ? -2.237 8.135 -42.376 1.00 64.75 234 LEU A O 1
ATOM 1798 N N . LYS A 1 235 ? -1.235 9.563 -43.794 1.00 70.00 235 LYS A N 1
ATOM 1799 C CA . LYS A 1 235 ? -2.117 9.306 -44.946 1.00 70.00 235 LYS A CA 1
ATOM 1800 C C . LYS A 1 235 ? -1.821 7.993 -45.675 1.00 70.00 235 LYS A C 1
ATOM 1802 O O . LYS A 1 235 ? -2.710 7.490 -46.351 1.00 70.00 235 LYS A O 1
ATOM 1807 N N . ASP A 1 236 ? -0.607 7.463 -45.540 1.00 69.31 236 ASP A N 1
ATOM 1808 C CA . ASP A 1 236 ? -0.146 6.280 -46.278 1.00 69.31 236 ASP A CA 1
ATOM 1809 C C . ASP A 1 236 ? -0.376 4.981 -45.482 1.00 69.31 236 ASP A C 1
ATOM 1811 O O . ASP A 1 236 ? -0.007 3.892 -45.924 1.00 69.31 236 ASP A O 1
ATOM 1815 N N . LEU A 1 237 ? -0.989 5.080 -44.296 1.00 69.00 237 LEU A N 1
ATOM 1816 C CA . LEU A 1 237 ? -1.402 3.921 -43.514 1.00 69.00 237 LEU A CA 1
ATOM 1817 C C . LEU A 1 237 ? -2.577 3.213 -44.211 1.00 69.00 237 LEU A C 1
ATOM 1819 O O . LEU A 1 237 ? -3.592 3.859 -44.493 1.00 69.00 237 LEU A O 1
ATOM 1823 N N . PRO A 1 238 ? -2.495 1.892 -44.457 1.00 70.31 238 PRO A N 1
ATOM 1824 C CA . PRO A 1 238 ? -3.612 1.148 -45.019 1.00 70.31 238 PRO A CA 1
ATOM 1825 C C . PRO A 1 238 ? -4.804 1.206 -44.060 1.00 70.31 238 PRO A C 1
ATOM 1827 O O . PRO A 1 238 ? -4.666 0.989 -42.855 1.00 70.31 238 PRO A O 1
ATOM 1830 N N . THR A 1 239 ? -5.991 1.491 -44.596 1.00 57.12 239 THR A N 1
ATOM 1831 C CA . THR A 1 239 ? -7.223 1.548 -43.805 1.00 57.12 239 THR A CA 1
ATOM 1832 C C . THR A 1 239 ? -7.526 0.162 -43.239 1.00 57.12 239 THR A C 1
ATOM 1834 O O . THR A 1 239 ? -7.922 -0.745 -43.971 1.00 57.12 239 THR A O 1
ATOM 1837 N N . VAL A 1 240 ? -7.324 -0.013 -41.930 1.00 57.34 240 VAL A N 1
ATOM 1838 C CA . VAL A 1 240 ? -7.567 -1.286 -41.243 1.00 57.34 240 VAL A CA 1
ATOM 1839 C C . VAL A 1 240 ? -9.074 -1.528 -41.169 1.00 57.34 240 VAL A C 1
ATOM 1841 O O . VAL A 1 240 ? -9.763 -1.069 -40.257 1.00 57.34 240 VAL A O 1
ATOM 1844 N N . HIS A 1 241 ? -9.609 -2.242 -42.158 1.00 48.66 241 HIS A N 1
ATOM 1845 C CA . HIS A 1 241 ? -10.993 -2.696 -42.140 1.00 48.66 241 HIS A CA 1
ATOM 1846 C C . HIS A 1 241 ? -11.170 -3.772 -41.065 1.00 48.66 241 HIS A C 1
ATOM 1848 O O . HIS A 1 241 ? -10.898 -4.950 -41.296 1.00 48.66 241 HIS A O 1
ATOM 1854 N N . HIS A 1 242 ? -11.675 -3.375 -39.896 1.00 51.84 242 HIS A N 1
ATOM 1855 C CA . HIS A 1 242 ? -12.154 -4.314 -38.885 1.00 51.84 242 HIS A CA 1
ATOM 1856 C C . HIS A 1 242 ? -13.392 -5.064 -39.397 1.00 51.84 242 HIS A C 1
ATOM 1858 O O . HIS A 1 242 ? -14.532 -4.641 -39.195 1.00 51.84 242 HIS A O 1
ATOM 1864 N N . SER A 1 243 ? -13.179 -6.224 -40.019 1.00 44.59 243 SER A N 1
ATOM 1865 C CA . SER A 1 243 ? -14.217 -7.237 -40.206 1.00 44.59 243 SER A CA 1
ATOM 1866 C C . SER A 1 243 ? -14.533 -7.896 -38.859 1.00 44.59 243 SER A C 1
ATOM 1868 O O . SER A 1 243 ? -14.106 -9.009 -38.563 1.00 44.59 243 SER A O 1
ATOM 1870 N N . CYS A 1 244 ? -15.298 -7.193 -38.018 1.00 42.09 244 CYS A N 1
ATOM 1871 C CA . CYS A 1 244 ? -15.840 -7.743 -36.778 1.00 42.09 244 CYS A CA 1
ATOM 1872 C C . CYS A 1 244 ? -16.878 -8.834 -37.102 1.00 42.09 244 CYS A C 1
ATOM 1874 O O . CYS A 1 244 ? -18.086 -8.594 -37.127 1.00 42.09 244 CYS A O 1
ATOM 1876 N N . GLN A 1 245 ? -16.399 -10.047 -37.383 1.00 48.31 245 GLN A N 1
ATOM 1877 C CA . GLN A 1 245 ? -17.239 -11.234 -37.437 1.00 48.31 245 GLN A CA 1
ATOM 1878 C C . GLN A 1 245 ? -17.596 -11.632 -36.007 1.00 48.31 245 GLN A C 1
ATOM 1880 O O . GLN A 1 245 ? -16.818 -12.288 -35.317 1.00 48.31 245 GLN A O 1
ATOM 1885 N N . ARG A 1 246 ? -18.793 -11.231 -35.568 1.00 40.97 246 ARG A N 1
ATOM 1886 C CA . ARG A 1 246 ? -19.434 -11.842 -34.402 1.00 40.97 246 ARG A CA 1
ATOM 1887 C C . ARG A 1 246 ? -19.659 -13.328 -34.703 1.00 40.97 246 ARG A C 1
ATOM 1889 O O . ARG A 1 246 ? -20.309 -13.651 -35.698 1.00 40.97 246 ARG A O 1
ATOM 1896 N N . LYS A 1 247 ? -19.119 -14.191 -33.848 1.00 42.22 247 LYS A N 1
ATOM 1897 C CA . LYS A 1 247 ? -19.593 -15.561 -33.637 1.00 42.22 247 LYS A CA 1
ATOM 1898 C C . LYS A 1 247 ? -20.385 -15.592 -32.337 1.00 42.22 247 LYS A C 1
ATOM 1900 O O . LYS A 1 247 ? -20.037 -14.773 -31.456 1.00 42.22 247 LYS A O 1
#

Foldseek 3Di:
DLLVLLLVLLVDPCLVVLCVVVLVLLLVVLVVLQPDPDADQFEEEEQCFCNNNVVNCVVVPHHRNHNYYYYDHSHPSRPCSNDDDDDDGDDDKWDKAWDPLLVVLLQVLCCVPVVGGDCFFDDDDDQVNLVVVLVVVVFDPKDKDKDKDKDKALFPVSVVVSCSSNSRTDDDPDPPPDPDDPSSSVSSRVSQQVPAADPNRIGITMMMIMIIHTHRDDPPDDDPDPPPPDPDDPVPDPDPPPPPDDD

pLDDT: mean 75.95, std 14.33, range [28.88, 93.19]

Nearest PDB structures (foldseek):
  2p35-assembly1_A  TM=6.156E-01  e=5.482E-05  Agrobacterium fabrum str. C58
  7veo-assembly1_B  TM=6.124E-01  e=7.364E-05  Bombyx mori
  2p35-assembly1_B  TM=6.010E-01  e=2.698E-04  Agrobacterium fabrum str. C58
  7ejb-assembly1_A-2  TM=4.984E-01  e=8.282E-04  Bombyx mori
  7ec0-assembly1_A  TM=4.951E-01  e=1.682E-03  Bombyx mori

Secondary structure (DSSP, 8-state):
-HHHHHHHHTT-TTTTTT-HHHHHHHHHHHHHHHT--S--SEEEEET-TTTHHHHHHHHTTSGGG--EEEEE-S-HHHHTTS--S---------EEEEPHHHHHHHHHHHHHHHSS----SPPPPPHHHHHHHHHHTT-EEEEEEEEEEEEEESSHHHHHHHHHHTT-----SSTTSPPPPHHHHHHHHHHHHHHH--TTS-EEEEEEEEEEEEEPP-TTS-PPPPTT---S-GGGS----------

Organism: Aphanomyces astaci (NCBI:txid112090)

Solvent-accessible surface area (backbone atoms only — not comparable to full-atom values): 14443 Å² total; per-residue (Å²): 102,60,41,55,44,30,35,52,24,50,69,41,94,64,38,70,77,44,37,60,64,55,46,52,52,20,47,55,50,52,57,60,42,63,75,45,94,59,84,42,51,48,31,22,30,34,62,28,44,58,39,38,52,60,59,43,41,64,71,68,75,53,60,44,56,46,76,28,62,25,73,45,44,85,21,61,49,22,38,56,64,67,56,78,94,80,90,76,50,54,64,55,35,63,53,85,35,78,44,69,69,68,52,52,24,45,44,52,18,27,41,75,74,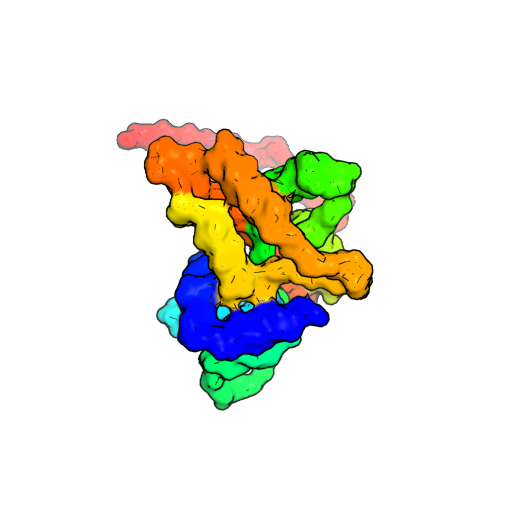69,73,46,74,73,84,74,60,63,86,75,84,52,75,69,55,55,51,50,50,38,46,73,72,60,30,35,80,64,48,74,48,76,51,77,49,76,45,82,30,80,33,56,63,58,48,54,50,42,42,46,44,58,28,66,55,52,64,77,94,54,89,82,70,66,80,83,50,69,67,38,56,52,40,19,35,51,45,40,44,75,75,55,37,46,99,89,49,32,30,73,43,55,34,40,37,44,48,47,43,53,37,75,79,54,91,88,54,86,69,84,73,62,93,84,71,72,90,71,60,86,84,74,57,78,83,81,77,81,79,79,74,83,128

Mean predicted aligned error: 11.03 Å